Protein AF-A0A376EEC7-F1 (afdb_monomer)

Nearest PDB structures (foldseek):
  7o41-assembly1_B-1  TM=4.770E-01  e=9.780E-05  Escherichia coli
  8rtd-assembly1_P  TM=4.555E-01  e=6.468E-05  Escherichia coli
  8rtd-assembly1_h  TM=5.182E-01  e=2.670E-04  Escherichia coli
  8rtd-assembly1_V  TM=4.555E-01  e=8.192E-05  Escherichia coli
  8rtb-assembly1_B  TM=4.607E-01  e=1.038E-04  Escherichia coli

Sequence (248 aa):
MNWKTTKRLFIIRLLPFRHKHNNKGNSIRKRKKHEGAANNSPSNAIIAEEIQTLLHNIAIDGQLVVNAHFSILFSAETLEKMENIQSMIENKLFTKGIIVSKNAYNQLELFRSAIPGNGTELREYDLFMTTSEAALCFFFKESYPVNEESNFYLRFTDRQGVPLKVDPSDLPMKTGRINNRNKFVLGPSGSGKSFLMNNIIEQYLTYNYDVVIVDTGDSYSGTCKYKGGRYIQYTEEKPDYDESFFDG

Organism: Chryseobacterium carnipullorum (NCBI:txid1124835)

Solvent-accessible surface area (backbone atoms only — not comparable to full-atom values): 15694 Å² total; per-residue (Å²): 136,86,82,87,62,69,65,53,76,48,72,43,32,68,44,73,90,86,79,81,93,48,99,57,71,37,57,54,51,47,33,55,52,24,59,75,41,28,91,79,37,72,66,33,42,52,53,29,48,51,53,49,52,51,54,47,49,34,68,73,71,67,53,53,78,38,75,46,72,53,73,50,78,51,69,31,83,44,70,67,58,36,55,52,51,50,51,51,51,51,51,56,36,44,80,70,74,39,47,70,49,85,68,77,89,50,52,65,46,56,53,51,26,70,39,90,92,34,58,81,58,59,49,82,87,62,41,44,82,44,45,48,70,69,53,52,73,70,64,72,75,85,61,78,94,68,65,56,92,56,98,56,62,46,79,48,62,50,97,86,69,48,79,36,39,42,39,87,50,60,54,37,42,77,70,62,77,36,95,67,71,80,82,85,90,85,73,64,90,89,68,46,64,65,59,54,48,51,54,51,50,56,54,40,47,73,71,72,49,90,84,87,80,91,72,94,74,67,80,53,56,65,60,32,56,73,72,71,46,90,82,85,69,85,38,97,92,50,70,75,79,64,79,71,82,74,76,122

Mean predicted aligned error: 14.56 Å

Foldseek 3Di:
DDCPFPFDKDKWKWDDDDDDDDDQVVLVVLLVVLVVCCVVDVVSVVVSVVSVVQVVCCVVVVWDKDWDIDIDIGTDRDPVVVVVVVVVVQVVCVVVVIHTDPDPPCRVLSVQCPPPPSVVSDDSVRIDIDTPVVRVVRVPCPDDQAADPDPDFAWDADPVRHTHTDDQADVCCVVVVDVHSDDDDDDDPPPCRLVVVLSVVVSCVVVVDDDDDDDPPCSCVVVCVVVVHDDDDADPVDGPPDPCPPVD

Secondary structure (DSSP, 8-state):
----S--EEEEEEEEPSP----TTHHHHHHHHHHHTTGGG-HHHHHHHHHHHHHHHHHHHH-PPEEEE--EEEEEESSHHHHHHHHHHHHHHHHTTTPEEE--STTHHHHHHHTSTT-GGG--TTT-EEEEHHHHHTT--S-S-------SS-EEEE-TTS-EEEE-SSHHHHHTTS-SS--------TTSSHHHHHHHHHHHHHHTT-------SSSTTHHHHHHTT------BTTB----GGGG--

InterPro domains:
  IPR018145 Type IV secretion system ATPase VirB4/TrbE, middle domain [PF03135] (49-118)
  IPR027417 P-loop containing nucleoside triphosphate hydrolase [G3DSA:3.40.50.300] (144-244)
  IPR027417 P-loop containing nucleoside triphosphate hydrolase [SSF52540] (149-237)
  IPR043964 TraG, P-loop domain [PF19044] (154-240)
  IPR053155 F-pilin assembly protein TraC [PTHR38467] (21-239)

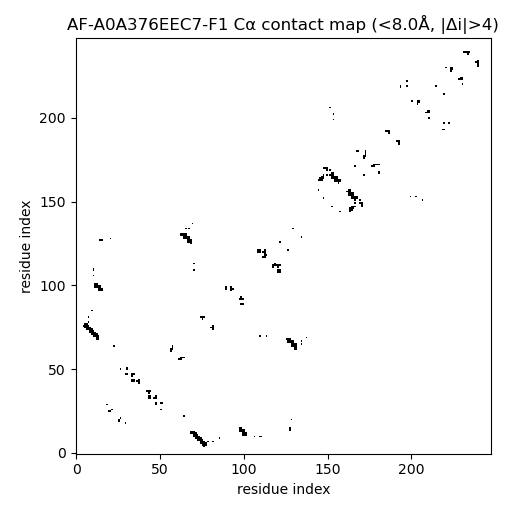pLDDT: mean 75.72, std 18.22, range [24.09, 96.19]

Radius of gyration: 27.8 Å; Cα contacts (8 Å, |Δi|>4): 213; chains: 1; bounding box: 66×36×80 Å

Structure (mmCIF, N/CA/C/O backbone):
data_AF-A0A376EEC7-F1
#
_entry.id   AF-A0A376EEC7-F1
#
loop_
_atom_site.group_PDB
_atom_site.id
_atom_site.type_symbol
_atom_site.label_atom_id
_atom_site.label_alt_id
_atom_site.label_comp_id
_atom_site.label_asym_id
_atom_site.label_entity_id
_atom_site.label_seq_id
_atom_site.pdbx_PDB_ins_code
_atom_site.Cartn_x
_atom_site.Cartn_y
_atom_site.Cartn_z
_atom_site.occupancy
_atom_site.B_iso_or_equiv
_atom_site.auth_seq_id
_atom_site.auth_comp_id
_atom_site.auth_asym_id
_atom_site.auth_atom_id
_atom_site.pdbx_PDB_model_num
ATOM 1 N N . MET A 1 1 ? 9.777 -11.793 31.465 1.00 33.41 1 MET A N 1
ATOM 2 C CA . MET A 1 1 ? 9.193 -10.498 31.048 1.00 33.41 1 MET A CA 1
ATOM 3 C C . MET A 1 1 ? 8.826 -9.735 32.320 1.00 33.41 1 MET A C 1
ATOM 5 O O . MET A 1 1 ? 7.910 -10.142 33.016 1.00 33.41 1 MET A O 1
ATOM 9 N N . ASN A 1 2 ? 9.643 -8.761 32.732 1.00 24.09 2 ASN A N 1
ATOM 10 C CA . ASN A 1 2 ? 9.566 -8.131 34.058 1.00 24.09 2 ASN A CA 1
ATOM 11 C C . ASN A 1 2 ? 8.559 -6.960 34.024 1.00 24.09 2 ASN A C 1
ATOM 13 O O . ASN A 1 2 ? 8.839 -5.930 33.419 1.00 24.09 2 ASN A O 1
ATOM 17 N N . TRP A 1 3 ? 7.377 -7.132 34.625 1.00 30.41 3 TRP A N 1
ATOM 18 C CA . TRP A 1 3 ? 6.221 -6.207 34.588 1.00 30.41 3 TRP A CA 1
ATOM 19 C C . TRP A 1 3 ? 6.357 -4.994 35.544 1.00 30.41 3 TRP A C 1
ATOM 21 O O . TRP A 1 3 ? 5.373 -4.369 35.924 1.00 30.41 3 TRP A O 1
ATOM 31 N N . LYS A 1 4 ? 7.575 -4.661 35.993 1.00 29.89 4 LYS A N 1
ATOM 32 C CA . LYS A 1 4 ? 7.820 -3.699 37.091 1.00 29.89 4 LYS A CA 1
ATOM 33 C C . LYS A 1 4 ? 7.939 -2.223 36.690 1.00 29.89 4 LYS A C 1
ATOM 35 O O . LYS A 1 4 ? 8.251 -1.390 37.532 1.00 29.89 4 LYS A O 1
ATOM 40 N N . THR A 1 5 ? 7.641 -1.865 35.451 1.00 34.47 5 THR A N 1
ATOM 41 C CA . THR A 1 5 ? 7.482 -0.464 35.036 1.00 34.47 5 THR A CA 1
ATOM 42 C C . THR A 1 5 ? 6.083 -0.303 34.479 1.00 34.47 5 THR A C 1
ATOM 44 O O . THR A 1 5 ? 5.645 -1.129 33.684 1.00 34.47 5 THR A O 1
ATOM 47 N N . THR A 1 6 ? 5.375 0.716 34.956 1.00 35.09 6 THR A N 1
ATOM 48 C CA . THR A 1 6 ? 3.944 0.997 34.793 1.00 35.09 6 THR A CA 1
ATOM 49 C C . THR A 1 6 ? 3.516 1.131 33.325 1.00 35.09 6 THR A C 1
ATOM 51 O O . THR A 1 6 ? 3.147 2.206 32.869 1.00 35.09 6 THR A O 1
ATOM 54 N N . LYS A 1 7 ? 3.533 0.035 32.564 1.00 31.28 7 LYS A N 1
ATOM 55 C CA . LYS A 1 7 ? 2.947 -0.049 31.229 1.00 31.28 7 LYS A CA 1
ATOM 56 C C . LYS A 1 7 ? 1.440 -0.136 31.405 1.00 31.28 7 LYS A C 1
ATOM 58 O O . LYS A 1 7 ? 0.884 -1.207 31.631 1.00 31.28 7 LYS A O 1
ATOM 63 N N . ARG A 1 8 ? 0.787 1.024 31.383 1.00 42.62 8 ARG A N 1
ATOM 64 C CA . ARG A 1 8 ? -0.673 1.113 31.356 1.00 42.62 8 ARG A CA 1
ATOM 65 C C . ARG A 1 8 ? -1.152 0.844 29.942 1.00 42.62 8 ARG A C 1
ATOM 67 O O . ARG A 1 8 ? -0.545 1.304 28.981 1.00 42.62 8 ARG A O 1
ATOM 74 N N . LEU A 1 9 ? -2.208 0.059 29.854 1.00 37.19 9 LEU A N 1
ATOM 75 C CA . LEU A 1 9 ? -2.716 -0.520 28.630 1.00 37.19 9 LEU A CA 1
ATOM 76 C C . LEU A 1 9 ? -4.059 0.122 28.297 1.00 37.19 9 LEU A C 1
ATOM 78 O O . LEU A 1 9 ? -4.955 0.114 29.138 1.00 37.19 9 LEU A O 1
ATOM 82 N N . PHE A 1 10 ? -4.194 0.666 27.092 1.00 42.72 10 PHE A N 1
ATOM 83 C CA . PHE A 1 10 ? -5.431 1.303 26.640 1.00 42.72 10 PHE A CA 1
ATOM 84 C C . PHE A 1 10 ? -5.954 0.634 25.381 1.00 42.72 10 PHE A C 1
ATOM 86 O O . PHE A 1 10 ? -5.180 0.309 24.482 1.00 42.72 10 PHE A O 1
ATOM 93 N N . ILE A 1 11 ? -7.274 0.441 25.344 1.00 49.31 11 ILE A N 1
ATOM 94 C CA . ILE A 1 11 ? -7.989 -0.189 24.238 1.00 49.31 11 ILE A CA 1
ATOM 95 C C . ILE A 1 11 ? -8.923 0.835 23.625 1.00 49.31 11 ILE A C 1
ATOM 97 O O . ILE A 1 11 ? -9.876 1.290 24.256 1.00 49.31 11 ILE A O 1
ATOM 101 N N . ILE A 1 12 ? -8.645 1.181 22.376 1.00 49.69 12 ILE A N 1
ATOM 102 C CA . ILE A 1 12 ? -9.466 2.086 21.579 1.00 49.69 12 ILE A CA 1
ATOM 103 C C . ILE A 1 12 ? -10.307 1.231 20.645 1.00 49.69 12 ILE A C 1
ATOM 105 O O . ILE A 1 12 ? -9.776 0.566 19.757 1.00 49.69 12 ILE A O 1
ATOM 109 N N . ARG A 1 13 ? -11.622 1.258 20.857 1.00 47.44 13 ARG A N 1
ATOM 110 C CA . ARG A 1 13 ? -12.609 0.603 20.000 1.00 47.44 13 ARG A CA 1
ATOM 111 C C . ARG A 1 13 ? -13.060 1.562 18.905 1.00 47.44 13 ARG A C 1
ATOM 113 O O . ARG A 1 13 ? -13.500 2.665 19.223 1.00 47.44 13 ARG A O 1
ATOM 120 N N . LEU A 1 14 ? -13.053 1.118 17.651 1.00 45.75 14 LEU A N 1
ATOM 121 C CA . LEU A 1 14 ? -13.681 1.859 16.552 1.00 45.75 14 LEU A CA 1
ATOM 122 C C . LEU A 1 14 ? -15.186 1.555 16.519 1.00 45.75 14 LEU A C 1
ATOM 124 O O . LEU A 1 14 ? -15.590 0.391 16.495 1.00 45.75 14 LEU A O 1
ATOM 128 N N . LEU A 1 15 ? -16.018 2.596 16.567 1.00 31.84 15 LEU A N 1
ATOM 129 C CA . LEU A 1 15 ? -17.468 2.489 16.430 1.00 31.84 15 LEU A CA 1
ATOM 130 C C . LEU A 1 15 ? -17.936 3.228 15.174 1.00 31.84 15 LEU A C 1
ATOM 132 O O . LEU A 1 15 ? -17.612 4.405 15.018 1.00 31.84 15 LEU A O 1
ATOM 136 N N . PRO A 1 16 ? -18.780 2.618 14.330 1.00 38.12 16 PRO A N 1
ATOM 137 C CA . PRO A 1 16 ? -19.667 3.380 13.476 1.00 38.12 16 PRO A CA 1
ATOM 138 C C . PRO A 1 16 ? -20.844 3.914 14.295 1.00 38.12 16 PRO A C 1
ATOM 140 O O . PRO A 1 16 ? -21.163 3.432 15.393 1.00 38.12 16 PRO A O 1
ATOM 143 N N . PHE A 1 17 ? -21.529 4.897 13.718 1.00 30.44 17 PHE A N 1
ATOM 144 C CA . PHE A 1 17 ? -22.790 5.400 14.240 1.00 30.44 17 PHE A CA 1
ATOM 145 C C . PHE A 1 17 ? -23.794 4.253 14.478 1.00 30.44 17 PHE A C 1
ATOM 147 O O . PHE A 1 17 ? -23.954 3.314 13.700 1.00 30.44 17 PHE A O 1
ATOM 154 N N . ARG A 1 18 ? -24.409 4.300 15.659 1.00 30.55 18 ARG A N 1
ATOM 155 C CA . ARG A 1 18 ? -25.041 3.178 16.363 1.00 30.55 18 ARG A CA 1
ATOM 156 C C . ARG A 1 18 ? -26.382 2.773 15.736 1.00 30.55 18 ARG A C 1
ATOM 158 O O . ARG A 1 18 ? -27.247 3.623 15.616 1.00 30.55 18 ARG A O 1
ATOM 165 N N . HIS A 1 19 ? -26.618 1.469 15.506 1.00 33.94 19 HIS A N 1
ATOM 166 C CA . HIS A 1 19 ? -27.844 0.744 15.926 1.00 33.94 19 HIS A CA 1
ATOM 167 C C . HIS A 1 19 ? -27.756 -0.790 15.681 1.00 33.94 19 HIS A C 1
ATOM 169 O O . HIS A 1 19 ? -27.009 -1.246 14.825 1.00 33.94 19 HIS A O 1
ATOM 175 N N . LYS A 1 20 ? -28.542 -1.586 16.433 1.00 32.66 20 LYS A N 1
ATOM 176 C CA . LYS A 1 20 ? -28.433 -3.051 16.714 1.00 32.66 20 LYS A CA 1
ATOM 177 C C . LYS A 1 20 ? -28.690 -4.064 15.557 1.00 32.66 20 LYS A C 1
ATOM 179 O O . LYS A 1 20 ? -29.339 -3.732 14.571 1.00 32.66 20 LYS A O 1
ATOM 184 N N . HIS A 1 21 ? -28.200 -5.301 15.749 1.00 33.53 21 HIS A N 1
ATOM 185 C CA . HIS A 1 21 ? -28.128 -6.512 14.885 1.00 33.53 21 HIS A CA 1
ATOM 186 C C . HIS A 1 21 ? -29.437 -7.118 14.341 1.00 33.53 21 HIS A C 1
ATOM 188 O O . HIS A 1 21 ? -30.329 -7.374 15.141 1.00 33.53 21 HIS A O 1
ATOM 194 N N . ASN A 1 22 ? -29.549 -7.359 13.017 1.00 37.53 22 ASN A N 1
ATOM 195 C CA . ASN A 1 22 ? -29.949 -8.619 12.319 1.00 37.53 22 ASN A CA 1
ATOM 196 C C . ASN A 1 22 ? -30.068 -8.370 10.777 1.00 37.53 22 ASN A C 1
ATOM 198 O O . ASN A 1 22 ? -30.726 -7.420 10.349 1.00 37.53 22 ASN A O 1
ATOM 202 N N . ASN A 1 23 ? -29.440 -9.205 9.939 1.00 51.56 23 ASN A N 1
ATOM 203 C CA . ASN A 1 23 ? -28.688 -8.804 8.720 1.00 51.56 23 ASN A CA 1
ATOM 204 C C . ASN A 1 23 ? -29.402 -8.183 7.492 1.00 51.56 23 ASN A C 1
ATOM 206 O O . ASN A 1 23 ? -28.730 -7.580 6.665 1.00 51.56 23 ASN A O 1
ATOM 210 N N . LYS A 1 24 ? -30.725 -8.256 7.344 1.00 48.62 24 LYS A N 1
ATOM 211 C CA . LYS A 1 24 ? -31.472 -7.492 6.306 1.00 48.62 24 LYS A CA 1
ATOM 212 C C . LYS A 1 24 ? -32.809 -6.996 6.845 1.00 48.62 24 LYS A C 1
ATOM 214 O O . LYS A 1 24 ? -33.198 -5.849 6.650 1.00 48.62 24 LYS A O 1
ATOM 219 N N . GLY A 1 25 ? -33.486 -7.842 7.622 1.00 47.12 25 GLY A N 1
ATOM 220 C CA . GLY A 1 25 ? -34.745 -7.489 8.276 1.00 47.12 25 GLY A CA 1
ATOM 221 C C . GLY A 1 25 ? -34.613 -6.350 9.289 1.00 47.12 25 GLY A C 1
ATOM 222 O O . GLY A 1 25 ? -35.532 -5.545 9.416 1.00 47.12 25 GLY A O 1
ATOM 223 N N . ASN A 1 26 ? -33.477 -6.224 9.987 1.00 53.00 26 ASN A N 1
ATOM 224 C CA . ASN A 1 26 ? -33.324 -5.191 11.011 1.00 53.00 26 ASN A 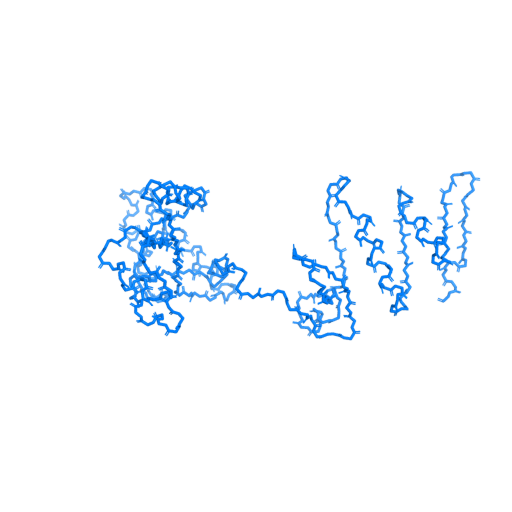CA 1
ATOM 225 C C . ASN A 1 26 ? -32.852 -3.848 10.445 1.00 53.00 26 ASN A C 1
ATOM 227 O O . ASN A 1 26 ? -33.211 -2.810 10.991 1.00 53.00 26 ASN A O 1
ATOM 231 N N . SER A 1 27 ? -32.122 -3.839 9.329 1.00 50.19 27 SER A N 1
ATOM 232 C CA . SER A 1 27 ? -31.833 -2.624 8.557 1.00 50.19 27 SER A CA 1
ATOM 233 C C . SER A 1 27 ? -33.109 -2.060 7.916 1.00 50.19 27 SER A C 1
ATOM 235 O O . SER A 1 27 ? -33.369 -0.868 8.059 1.00 50.19 27 SER A O 1
ATOM 237 N N . ILE A 1 28 ? -33.993 -2.912 7.379 1.00 54.12 28 ILE A N 1
ATOM 238 C CA . ILE A 1 28 ? -35.345 -2.514 6.930 1.00 54.12 28 ILE A CA 1
ATOM 239 C C . ILE A 1 28 ? -36.186 -1.963 8.098 1.00 54.12 28 ILE A C 1
ATOM 241 O O . ILE A 1 28 ? -36.877 -0.953 7.965 1.00 54.12 28 ILE A O 1
ATOM 245 N N . ARG A 1 29 ? -36.121 -2.597 9.276 1.00 54.38 29 ARG A N 1
ATOM 246 C CA . ARG A 1 29 ? -36.861 -2.164 10.475 1.00 54.38 29 ARG A CA 1
ATOM 247 C C . ARG A 1 29 ? -36.323 -0.853 11.060 1.00 54.38 29 ARG A C 1
ATOM 249 O O . ARG A 1 29 ? -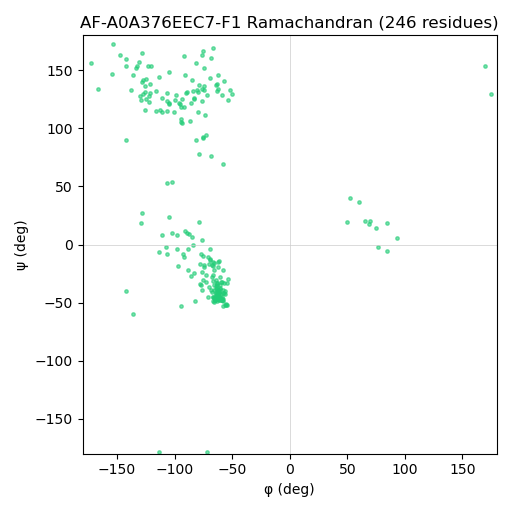37.115 -0.034 11.518 1.00 54.38 29 ARG A O 1
ATOM 256 N N . LYS A 1 30 ? -35.004 -0.629 11.020 1.00 56.81 30 LYS A N 1
ATOM 257 C CA . LYS A 1 30 ? -34.368 0.654 11.367 1.00 56.81 30 LYS A CA 1
ATOM 258 C C . LYS A 1 30 ? -34.764 1.746 10.395 1.00 56.81 30 LYS A C 1
ATOM 260 O O . LYS A 1 30 ? -35.139 2.812 10.861 1.00 56.81 30 LYS A O 1
ATOM 265 N N . ARG A 1 31 ? -34.755 1.466 9.088 1.00 57.97 31 ARG A N 1
ATOM 266 C CA . ARG A 1 31 ? -35.224 2.411 8.075 1.00 57.97 31 ARG A CA 1
ATOM 267 C C . ARG A 1 31 ? -36.646 2.861 8.386 1.00 57.97 31 ARG A C 1
ATOM 269 O O . ARG A 1 31 ? -36.849 4.041 8.606 1.00 57.97 31 ARG A O 1
ATOM 276 N N . LYS A 1 32 ? -37.580 1.925 8.599 1.00 56.84 32 LYS A N 1
ATOM 277 C CA . LYS A 1 32 ? -38.963 2.251 9.006 1.00 56.84 32 LYS A CA 1
ATOM 278 C C . LYS A 1 32 ? -39.048 3.074 10.298 1.00 56.84 32 LYS A C 1
ATOM 280 O O . LYS A 1 32 ? -39.949 3.892 10.449 1.00 56.84 32 LYS A O 1
ATOM 285 N N . LYS A 1 33 ? -38.127 2.865 11.244 1.00 59.94 33 LYS A N 1
ATOM 286 C CA . LYS A 1 33 ? -38.082 3.598 12.518 1.00 59.94 33 LYS A CA 1
ATOM 287 C C . LYS A 1 33 ? -37.522 5.019 12.364 1.00 59.94 33 LYS A C 1
ATOM 289 O O . LYS A 1 33 ? -38.041 5.927 13.002 1.00 59.94 33 LYS A O 1
ATOM 294 N N . HIS A 1 34 ? -36.497 5.206 11.532 1.00 57.16 34 HIS A N 1
ATOM 295 C CA . HIS A 1 34 ? -35.920 6.517 11.224 1.00 57.16 34 HIS A CA 1
ATOM 296 C C . HIS A 1 34 ? -36.784 7.305 10.224 1.00 57.16 34 HIS A C 1
ATOM 298 O O . HIS A 1 34 ? -36.939 8.502 10.417 1.00 57.16 34 HIS A O 1
ATOM 304 N N . GLU A 1 35 ? -37.448 6.644 9.267 1.00 58.53 35 GLU A N 1
ATOM 305 C CA . GLU A 1 35 ? -38.516 7.204 8.416 1.00 58.53 35 GLU A CA 1
ATOM 306 C C . GLU A 1 35 ? -39.684 7.707 9.279 1.00 58.53 35 GLU A C 1
ATOM 308 O O . GLU A 1 35 ? -40.116 8.847 9.143 1.00 58.53 35 GLU A O 1
ATOM 313 N N . GLY A 1 36 ? -40.147 6.899 10.243 1.00 56.66 36 GLY A N 1
ATOM 314 C CA . GLY A 1 36 ? -41.209 7.294 11.177 1.00 56.66 36 GLY A CA 1
ATOM 315 C C . GLY A 1 36 ? -40.819 8.410 12.159 1.00 56.66 36 GLY A C 1
ATOM 316 O O . GLY A 1 36 ? -41.698 9.037 12.742 1.00 56.66 36 GLY A O 1
ATOM 317 N N . ALA A 1 37 ? -39.520 8.675 12.338 1.00 55.84 37 ALA A N 1
ATOM 318 C CA . ALA A 1 37 ? -38.979 9.741 13.186 1.00 55.84 37 ALA A CA 1
ATOM 319 C C . ALA A 1 37 ? -38.317 10.879 12.381 1.00 55.84 37 ALA A C 1
ATOM 321 O O . ALA A 1 37 ? -37.682 11.756 12.975 1.00 55.84 37 ALA A O 1
ATOM 322 N N . ALA A 1 38 ? -38.453 10.875 11.050 1.00 52.53 38 ALA A N 1
ATOM 323 C CA . ALA A 1 38 ? -37.818 11.840 10.151 1.00 52.53 38 ALA A CA 1
ATOM 324 C C . ALA A 1 38 ? -38.332 13.269 10.386 1.00 52.53 38 ALA A C 1
ATOM 326 O O . ALA A 1 38 ? -37.570 14.225 10.288 1.00 52.53 38 ALA A O 1
ATOM 327 N N . ASN A 1 39 ? -39.588 13.405 10.823 1.00 53.19 39 ASN A N 1
ATOM 328 C CA . ASN A 1 39 ? -40.196 14.692 11.171 1.00 53.19 39 ASN A CA 1
ATOM 329 C C . ASN A 1 39 ? -39.612 15.330 12.450 1.00 53.19 39 ASN A C 1
ATOM 331 O O . ASN A 1 39 ? -39.864 16.503 12.702 1.00 53.19 39 ASN A O 1
ATOM 335 N N . ASN A 1 40 ? -38.842 14.582 13.256 1.00 56.16 40 ASN A N 1
ATOM 336 C CA . ASN A 1 40 ? -38.325 15.052 14.549 1.00 56.16 40 ASN A CA 1
ATOM 337 C C . ASN A 1 40 ? -36.882 15.584 14.485 1.00 56.16 40 ASN A C 1
ATOM 339 O O . ASN A 1 40 ? -36.453 16.262 15.414 1.00 56.16 40 ASN A O 1
ATOM 343 N N . SER A 1 41 ? -36.107 15.255 13.443 1.00 52.91 41 SER A N 1
ATOM 344 C CA . SER A 1 41 ? -34.758 15.804 13.230 1.00 52.91 41 SER A CA 1
ATOM 345 C C . SER A 1 41 ? -34.258 15.506 11.809 1.00 52.91 41 SER A C 1
ATOM 347 O O . SER A 1 41 ? -34.298 14.339 11.402 1.00 52.91 41 SER A O 1
ATOM 349 N N . PRO A 1 42 ? -33.690 16.494 11.088 1.00 63.53 42 PRO A N 1
ATOM 350 C CA . PRO A 1 42 ? -33.083 16.298 9.769 1.00 63.53 42 PRO A CA 1
ATOM 351 C C . PRO A 1 42 ? -32.021 15.187 9.726 1.00 63.53 42 PRO A C 1
ATOM 353 O O . PRO A 1 42 ? -31.881 14.509 8.712 1.00 63.53 42 PRO A O 1
ATOM 356 N N . SER A 1 43 ? -31.307 14.931 10.834 1.00 56.38 43 SER A N 1
ATOM 357 C CA . SER A 1 43 ? -30.273 13.884 10.870 1.00 56.38 43 SER A CA 1
ATOM 358 C C . SER A 1 43 ? -30.848 12.471 10.741 1.00 56.38 43 SER A C 1
ATOM 360 O O . SER A 1 43 ? -30.167 11.576 10.254 1.00 56.38 43 SER A O 1
ATOM 362 N N . ASN A 1 44 ? -32.097 12.246 11.163 1.00 59.88 44 ASN A N 1
ATOM 363 C CA . ASN A 1 44 ? -32.732 10.932 11.053 1.00 59.88 44 ASN A CA 1
ATOM 364 C C . ASN A 1 44 ? -33.106 10.598 9.606 1.00 59.88 44 ASN A C 1
ATOM 366 O O . ASN A 1 44 ? -33.045 9.430 9.228 1.00 59.88 44 ASN A O 1
ATOM 370 N N . ALA A 1 45 ? -33.461 11.611 8.810 1.00 64.75 45 ALA A N 1
ATOM 371 C CA . ALA A 1 45 ? -33.721 11.453 7.383 1.00 64.75 45 ALA A CA 1
ATOM 372 C C . ALA A 1 45 ? -32.436 11.073 6.631 1.00 64.75 45 ALA A C 1
ATOM 374 O O . ALA A 1 45 ? -32.440 10.093 5.892 1.00 64.75 45 ALA A O 1
ATOM 375 N N . ILE A 1 46 ? -31.326 11.761 6.924 1.00 67.12 46 ILE A N 1
ATOM 376 C CA . ILE A 1 46 ? -30.001 11.465 6.350 1.00 67.12 46 ILE A CA 1
ATOM 377 C C . ILE A 1 46 ? -29.574 10.028 6.684 1.00 67.12 46 ILE A C 1
ATOM 379 O O . ILE A 1 46 ? -29.201 9.269 5.798 1.00 67.12 46 ILE A O 1
ATOM 383 N N . ILE A 1 47 ? -29.715 9.602 7.944 1.00 62.59 47 ILE A N 1
ATOM 384 C CA . ILE A 1 47 ? -29.371 8.231 8.361 1.00 62.59 47 ILE A CA 1
ATOM 385 C C . ILE A 1 47 ? -30.239 7.185 7.640 1.00 62.59 47 ILE A C 1
ATOM 387 O O . ILE A 1 47 ? -29.753 6.114 7.277 1.00 62.59 47 ILE A O 1
ATOM 391 N N . ALA A 1 48 ? -31.534 7.455 7.447 1.00 66.00 48 ALA A N 1
ATOM 392 C CA . ALA A 1 48 ? -32.417 6.540 6.726 1.00 66.00 48 ALA A CA 1
ATOM 393 C C . ALA A 1 48 ? -32.017 6.408 5.248 1.00 66.00 48 ALA A C 1
ATOM 395 O O . ALA A 1 48 ? -32.036 5.296 4.714 1.00 66.00 48 ALA A O 1
ATOM 396 N N . GLU A 1 49 ? -31.623 7.516 4.621 1.00 72.19 49 GLU A N 1
ATOM 397 C CA . GLU A 1 49 ? -31.122 7.563 3.248 1.00 72.19 49 GLU A CA 1
ATOM 398 C C . GLU A 1 49 ? -29.778 6.832 3.107 1.00 72.19 49 GLU A C 1
ATOM 400 O O . GLU A 1 49 ? -29.630 5.983 2.233 1.00 72.19 49 GLU A O 1
ATOM 405 N N . GLU A 1 50 ? -28.832 7.043 4.024 1.00 67.75 50 GLU A N 1
ATOM 406 C CA . GLU A 1 50 ? -27.555 6.317 4.048 1.00 67.75 50 GLU A CA 1
ATOM 407 C C . GLU A 1 50 ? -27.754 4.802 4.191 1.00 67.75 50 GLU A C 1
ATOM 409 O O . GLU A 1 50 ? -27.121 4.015 3.485 1.00 67.75 50 GLU A O 1
ATOM 414 N N . ILE A 1 51 ? -28.677 4.372 5.064 1.00 69.00 51 ILE A N 1
ATOM 415 C CA . ILE A 1 51 ? -29.045 2.955 5.200 1.00 69.00 51 ILE A CA 1
ATOM 416 C C . ILE A 1 51 ? -29.645 2.426 3.890 1.00 69.00 51 ILE A C 1
ATOM 418 O O . ILE A 1 51 ? -29.372 1.284 3.515 1.00 69.00 51 ILE A O 1
ATOM 422 N N . GLN A 1 52 ? -30.460 3.225 3.199 1.00 72.12 52 GLN A N 1
ATOM 423 C CA . GLN A 1 52 ? -31.069 2.848 1.924 1.00 72.12 52 GLN A CA 1
ATOM 424 C C . GLN A 1 52 ? -30.008 2.672 0.830 1.00 72.12 52 GLN A C 1
ATOM 426 O O . GLN A 1 52 ? -30.027 1.654 0.138 1.00 72.12 52 GLN A O 1
ATOM 431 N N . THR A 1 53 ? -29.061 3.604 0.718 1.00 72.06 53 THR A N 1
ATOM 432 C CA . THR A 1 53 ? -27.934 3.533 -0.222 1.00 72.06 53 THR A CA 1
ATOM 433 C C . THR A 1 53 ? -27.042 2.331 0.071 1.00 72.06 53 THR A C 1
ATOM 435 O O . THR A 1 53 ? -26.722 1.566 -0.834 1.00 72.06 53 THR A O 1
ATOM 438 N N . LEU A 1 54 ? -26.719 2.083 1.345 1.00 67.81 54 LEU A N 1
ATOM 439 C CA . LEU A 1 54 ? -25.956 0.903 1.754 1.00 67.81 54 LEU A CA 1
ATOM 440 C C . LEU A 1 54 ? -26.662 -0.394 1.326 1.00 67.81 54 LEU A C 1
ATOM 442 O O . LEU A 1 54 ? -26.041 -1.273 0.735 1.00 67.81 54 LEU A O 1
ATOM 446 N N . LEU A 1 55 ? -27.966 -0.517 1.599 1.00 69.88 55 LEU A N 1
ATOM 447 C CA . LEU A 1 55 ? -28.760 -1.690 1.218 1.00 69.88 55 LEU A CA 1
ATOM 448 C C . LEU A 1 55 ? -28.860 -1.873 -0.300 1.00 69.88 55 LEU A C 1
ATOM 450 O O . LEU A 1 55 ? -28.885 -3.011 -0.767 1.00 69.88 55 LEU A O 1
ATOM 454 N N . HIS A 1 56 ? -28.936 -0.773 -1.048 1.00 72.69 56 HIS A N 1
ATOM 455 C CA . HIS A 1 56 ? -28.966 -0.781 -2.505 1.00 72.69 56 HIS A CA 1
ATOM 456 C C . HIS A 1 56 ? -27.645 -1.300 -3.084 1.00 72.69 56 HIS A C 1
ATOM 458 O O . HIS A 1 56 ? -27.669 -2.249 -3.865 1.00 72.69 56 HIS A O 1
ATOM 464 N N . ASN A 1 57 ? -26.509 -0.775 -2.615 1.00 66.88 57 ASN A N 1
ATOM 465 C CA . ASN A 1 57 ? -25.177 -1.204 -3.052 1.00 66.88 57 ASN A CA 1
ATOM 466 C C . ASN A 1 57 ? -24.924 -2.681 -2.710 1.00 66.88 57 ASN A C 1
ATOM 468 O O . ASN A 1 57 ? -24.486 -3.452 -3.555 1.00 66.88 57 ASN A O 1
ATOM 472 N N . ILE A 1 58 ? -25.326 -3.133 -1.514 1.00 67.44 58 ILE A N 1
ATOM 473 C CA . ILE A 1 58 ? -25.259 -4.558 -1.134 1.00 67.44 58 ILE A CA 1
ATOM 474 C C . ILE A 1 58 ? -26.050 -5.449 -2.107 1.00 67.44 58 ILE A C 1
ATOM 476 O O . ILE A 1 58 ? -25.635 -6.570 -2.399 1.00 67.44 58 ILE A O 1
ATOM 480 N N . ALA A 1 59 ? -27.219 -4.991 -2.563 1.00 67.00 59 ALA A N 1
ATOM 481 C CA . ALA A 1 59 ? -28.092 -5.775 -3.431 1.00 67.00 59 ALA A CA 1
ATOM 482 C C . ALA A 1 59 ? -27.613 -5.819 -4.889 1.00 67.00 59 ALA A C 1
ATOM 484 O O . ALA A 1 59 ? -27.803 -6.847 -5.535 1.00 67.00 59 ALA A O 1
ATOM 485 N N . ILE A 1 60 ? -27.016 -4.734 -5.390 1.00 69.19 60 ILE A N 1
ATOM 486 C CA . ILE A 1 60 ? -26.520 -4.637 -6.769 1.00 69.19 60 ILE A CA 1
ATOM 487 C C . ILE A 1 60 ? -25.139 -5.277 -6.909 1.00 69.19 60 ILE A C 1
ATOM 489 O O . ILE A 1 60 ? -24.943 -6.106 -7.794 1.00 69.19 60 ILE A O 1
ATOM 493 N N . ASP A 1 61 ? -24.208 -4.941 -6.017 1.00 66.06 61 ASP A N 1
ATOM 494 C CA . ASP A 1 61 ? -22.792 -5.298 -6.161 1.00 66.06 61 ASP A CA 1
ATOM 495 C C . ASP A 1 61 ? -22.460 -6.673 -5.558 1.00 66.06 61 ASP A C 1
ATOM 497 O O . ASP A 1 61 ? -21.322 -7.136 -5.616 1.00 66.06 61 ASP A O 1
ATOM 501 N N . GLY A 1 62 ? -23.439 -7.335 -4.928 1.00 65.94 62 GLY A N 1
ATOM 502 C CA . GLY A 1 62 ? -23.226 -8.605 -4.231 1.00 65.94 62 GLY A CA 1
ATOM 503 C C . GLY A 1 62 ? -22.299 -8.489 -3.014 1.00 65.94 62 GLY A C 1
ATOM 504 O O . GLY A 1 62 ? -21.734 -9.493 -2.576 1.00 65.94 62 GLY A O 1
ATOM 505 N N . GLN A 1 63 ? -22.127 -7.282 -2.461 1.00 68.12 63 GLN A N 1
ATOM 506 C CA . GLN A 1 63 ? -21.221 -7.037 -1.339 1.00 68.12 63 GLN A CA 1
ATOM 507 C C . GLN A 1 63 ? -21.637 -7.802 -0.077 1.00 68.12 63 GLN A C 1
ATOM 509 O O . GLN A 1 63 ? -22.808 -7.849 0.314 1.00 68.12 63 GLN A O 1
ATOM 514 N N . LEU A 1 64 ? -20.646 -8.365 0.615 1.00 71.06 64 LEU A N 1
ATOM 515 C CA . LEU A 1 64 ? -20.859 -9.052 1.883 1.00 71.06 64 LEU A CA 1
ATOM 516 C C . LEU A 1 64 ? -20.958 -8.042 3.029 1.00 71.06 64 LEU A C 1
ATOM 518 O O . LEU A 1 64 ? -20.125 -7.148 3.178 1.00 71.06 64 LEU A O 1
ATOM 522 N N . VAL A 1 65 ? -21.965 -8.224 3.880 1.00 75.75 65 VAL A N 1
ATOM 523 C CA . VAL A 1 65 ? -22.093 -7.495 5.146 1.00 75.75 65 VAL A CA 1
ATOM 524 C C . VAL A 1 65 ? -21.466 -8.331 6.246 1.00 75.75 65 VAL A C 1
ATOM 526 O O . VAL A 1 65 ? -21.847 -9.485 6.446 1.00 75.75 65 VAL A O 1
ATOM 529 N N . VAL A 1 66 ? -20.527 -7.738 6.976 1.00 76.06 66 VAL A N 1
ATOM 530 C CA . VAL A 1 66 ? -19.781 -8.405 8.043 1.00 76.06 66 VAL A CA 1
ATOM 531 C C . VAL A 1 66 ? -19.934 -7.659 9.361 1.00 76.06 66 VAL A C 1
ATOM 533 O O . VAL A 1 66 ? -20.164 -6.449 9.402 1.00 76.06 66 VAL A O 1
ATOM 536 N N . ASN A 1 67 ? -19.787 -8.401 10.454 1.00 80.12 67 ASN A N 1
ATOM 537 C CA . ASN A 1 67 ? -19.600 -7.828 11.776 1.00 80.12 67 ASN A CA 1
ATOM 538 C C . ASN A 1 67 ? -18.100 -7.771 12.064 1.00 80.12 67 ASN A C 1
ATOM 540 O O . ASN A 1 67 ? -17.438 -8.805 12.048 1.00 80.12 67 ASN A O 1
ATOM 544 N N . ALA A 1 68 ? -17.576 -6.577 12.323 1.00 80.56 68 ALA A N 1
ATOM 545 C CA . ALA A 1 68 ? -16.159 -6.341 12.556 1.00 80.56 68 ALA A CA 1
ATOM 546 C C . ALA A 1 68 ? -15.911 -5.732 13.943 1.00 80.56 68 ALA A C 1
ATOM 548 O O . ALA A 1 68 ? -16.772 -5.057 14.512 1.00 80.56 68 ALA A O 1
ATOM 549 N N . HIS A 1 69 ? -14.718 -5.969 14.481 1.00 84.56 69 HIS A N 1
ATOM 550 C CA . HIS A 1 69 ? -14.205 -5.319 15.680 1.00 84.56 69 HIS A CA 1
ATOM 551 C C . HIS A 1 69 ? -12.742 -4.959 15.458 1.00 84.56 69 HIS A C 1
ATOM 553 O O . HIS A 1 69 ? -11.961 -5.799 15.021 1.00 84.56 69 HIS A O 1
ATOM 559 N N . PHE A 1 70 ? -12.381 -3.723 15.797 1.00 82.50 70 PHE A N 1
ATOM 560 C CA . PHE A 1 70 ? -11.007 -3.246 15.740 1.00 82.50 70 PHE A CA 1
ATOM 561 C C . PHE A 1 70 ? -10.652 -2.592 17.067 1.00 82.50 70 PHE A C 1
ATOM 563 O O . PHE A 1 70 ? -11.359 -1.692 17.540 1.00 82.50 70 PHE A O 1
ATOM 570 N N . SER A 1 71 ? -9.543 -3.049 17.637 1.00 82.00 71 SER A N 1
ATOM 571 C CA . SER A 1 71 ? -8.979 -2.558 18.886 1.00 82.00 71 SER A CA 1
ATOM 572 C C . SER A 1 71 ? -7.554 -2.070 18.656 1.00 82.00 71 SER A C 1
ATOM 574 O O . SER A 1 71 ? -6.724 -2.825 18.152 1.00 82.00 71 SER A O 1
ATOM 576 N N . ILE A 1 72 ? -7.242 -0.842 19.070 1.00 81.94 72 ILE A N 1
ATOM 577 C CA . ILE A 1 72 ? -5.850 -0.379 19.152 1.00 81.94 72 ILE A CA 1
ATOM 578 C C . ILE A 1 72 ? -5.378 -0.561 20.586 1.00 81.94 72 ILE A C 1
ATOM 580 O O . ILE A 1 72 ? -5.967 0.011 21.503 1.00 81.94 72 ILE A O 1
ATOM 584 N N . LEU A 1 73 ? -4.310 -1.340 20.746 1.00 83.12 73 LEU A N 1
ATOM 585 C CA . LEU A 1 73 ? -3.653 -1.605 22.015 1.00 83.12 73 LEU A CA 1
ATOM 586 C C . LEU A 1 73 ? -2.322 -0.854 22.067 1.00 83.12 73 LEU A C 1
ATOM 588 O O . LEU A 1 73 ? -1.472 -1.041 21.198 1.00 83.12 73 LEU A O 1
ATOM 592 N N . PHE A 1 74 ? -2.119 -0.018 23.081 1.00 84.62 74 PHE A N 1
ATOM 593 C CA . PHE A 1 74 ? -0.846 0.679 23.266 1.00 84.62 74 PHE A CA 1
ATOM 594 C C . PHE A 1 74 ? -0.463 0.788 24.740 1.00 84.62 74 PHE A C 1
ATOM 596 O O . PHE A 1 74 ? -1.303 0.674 25.633 1.00 84.62 74 PHE A O 1
ATOM 603 N N . SER A 1 75 ? 0.831 1.011 24.976 1.00 85.19 75 SER A N 1
ATOM 604 C CA . SER A 1 75 ? 1.395 1.249 26.303 1.00 85.19 75 SER A CA 1
ATOM 605 C C . SER A 1 75 ? 2.394 2.396 26.269 1.00 85.19 75 SER A C 1
ATOM 607 O O . SER A 1 75 ? 3.134 2.521 25.294 1.00 85.19 75 SER A O 1
ATOM 609 N N . ALA A 1 76 ? 2.467 3.170 27.348 1.00 88.19 76 ALA A N 1
ATOM 610 C CA . ALA A 1 76 ? 3.473 4.213 27.530 1.00 88.19 76 ALA A CA 1
ATOM 611 C C . ALA A 1 76 ? 4.194 4.062 28.877 1.00 88.19 76 ALA A C 1
ATOM 613 O O . ALA A 1 76 ? 3.739 3.339 29.762 1.00 88.19 76 ALA A O 1
ATOM 614 N N . GLU A 1 77 ? 5.330 4.745 29.015 1.00 87.25 77 GLU A N 1
ATOM 615 C CA . GLU A 1 77 ? 6.170 4.722 30.224 1.00 87.25 77 GLU A CA 1
ATOM 616 C C . GLU A 1 77 ? 5.581 5.544 31.376 1.00 87.25 77 GLU A C 1
ATOM 618 O O . GLU A 1 77 ? 5.800 5.227 32.543 1.00 87.25 77 GLU A O 1
ATOM 623 N N . THR A 1 78 ? 4.848 6.611 31.046 1.00 90.94 78 THR A N 1
ATOM 624 C CA . THR A 1 78 ? 4.236 7.536 32.004 1.00 90.94 78 THR A CA 1
ATOM 625 C C . THR A 1 78 ? 2.769 7.763 31.658 1.00 90.94 78 THR A C 1
ATOM 627 O O . THR A 1 78 ? 2.355 7.591 30.508 1.00 90.94 78 THR A O 1
ATOM 630 N N . LEU A 1 79 ? 1.980 8.164 32.660 1.00 86.44 79 LEU A N 1
ATOM 631 C CA . LEU A 1 79 ? 0.560 8.477 32.480 1.00 86.44 79 LEU A CA 1
ATOM 632 C C . LEU A 1 79 ? 0.359 9.647 31.508 1.00 86.44 79 LEU A C 1
ATOM 634 O O . LEU A 1 79 ? -0.464 9.567 30.609 1.00 86.44 79 LEU A O 1
ATOM 638 N N . GLU A 1 80 ? 1.186 10.680 31.628 1.00 90.88 80 GLU A N 1
ATOM 639 C CA . GLU A 1 80 ? 1.150 11.848 30.750 1.00 90.88 80 GLU A CA 1
ATOM 640 C C . GLU A 1 80 ? 1.396 11.472 29.277 1.00 90.88 80 GLU A C 1
ATOM 642 O O . GLU A 1 80 ? 0.622 11.834 28.392 1.00 90.88 80 GLU A O 1
ATOM 647 N N . LYS A 1 81 ? 2.434 10.666 28.991 1.00 90.31 81 LYS A N 1
ATOM 648 C CA . LYS A 1 81 ? 2.691 10.176 27.624 1.00 90.31 81 LYS A CA 1
ATOM 649 C C . LYS A 1 81 ? 1.516 9.353 27.098 1.00 90.31 81 LYS A C 1
ATOM 651 O O . LYS A 1 81 ? 1.194 9.432 25.916 1.00 90.31 81 LYS A O 1
ATOM 656 N N . MET A 1 82 ? 0.890 8.558 27.958 1.00 87.81 82 MET A N 1
ATOM 657 C CA . MET A 1 82 ? -0.258 7.734 27.599 1.00 87.81 82 MET A CA 1
ATOM 658 C C . MET A 1 82 ? -1.477 8.586 27.219 1.00 87.81 82 MET A C 1
ATOM 660 O O . MET A 1 82 ? -2.074 8.330 26.178 1.00 87.81 82 MET A O 1
ATOM 664 N N . GLU A 1 83 ? -1.809 9.612 28.005 1.00 88.38 83 GLU A N 1
ATOM 665 C CA . GLU A 1 83 ? -2.911 10.548 27.728 1.00 88.38 83 GLU A CA 1
ATOM 666 C C . GLU A 1 83 ? -2.663 11.356 26.446 1.00 88.38 83 GLU A C 1
ATOM 668 O O . GLU A 1 83 ? -3.572 11.535 25.629 1.00 88.38 83 GLU A O 1
ATOM 673 N N . ASN A 1 84 ? -1.411 11.759 26.209 1.00 92.38 84 ASN A N 1
ATOM 674 C CA . ASN A 1 84 ? -0.995 12.423 24.974 1.00 92.38 84 ASN A CA 1
ATOM 675 C C . ASN A 1 84 ? -1.154 11.510 23.748 1.00 92.38 84 ASN A C 1
ATOM 677 O O . ASN A 1 84 ? -1.713 11.925 22.730 1.00 92.38 84 ASN A O 1
ATOM 681 N N . ILE A 1 85 ? -0.707 10.250 23.835 1.00 90.12 85 ILE A N 1
ATOM 682 C CA . ILE A 1 85 ? -0.867 9.261 22.756 1.00 90.12 85 ILE A CA 1
ATOM 683 C C . ILE A 1 85 ? -2.349 8.961 22.518 1.00 90.12 85 ILE A C 1
ATOM 685 O O . ILE A 1 85 ? -2.779 8.933 21.365 1.00 90.12 85 ILE A O 1
ATOM 689 N N . GLN A 1 86 ? -3.135 8.783 23.583 1.00 87.56 86 GLN A N 1
ATOM 690 C CA . GLN A 1 86 ? -4.575 8.561 23.489 1.00 87.56 86 GLN A CA 1
ATOM 691 C C . GLN A 1 86 ? -5.250 9.707 22.730 1.00 87.56 86 GLN A C 1
ATOM 693 O O . GLN A 1 86 ? -5.943 9.467 21.743 1.00 87.56 86 GLN A O 1
ATOM 698 N N . SER A 1 87 ? -4.991 10.947 23.148 1.00 90.44 87 SER A N 1
ATOM 699 C CA . SER A 1 87 ? -5.556 12.148 22.527 1.00 90.44 87 SER A CA 1
ATOM 700 C C . SER A 1 87 ? -5.131 12.278 21.064 1.00 90.44 87 SER A C 1
ATOM 702 O O . SER A 1 87 ? -5.947 12.589 20.200 1.00 90.44 87 SER A O 1
ATOM 704 N N . MET A 1 88 ? -3.868 11.973 20.745 1.00 93.31 88 MET A N 1
ATOM 705 C CA . MET A 1 88 ? -3.385 11.942 19.363 1.00 93.31 88 MET A CA 1
ATOM 706 C C . MET A 1 88 ? -4.141 10.908 18.514 1.00 93.31 88 MET A C 1
ATOM 708 O O . MET A 1 88 ? -4.513 11.218 17.380 1.00 93.31 88 MET A O 1
ATOM 712 N N . ILE A 1 89 ? -4.347 9.687 19.021 1.00 89.88 89 ILE A N 1
ATOM 713 C CA . ILE A 1 89 ? -5.068 8.632 18.294 1.00 89.88 89 ILE A CA 1
ATOM 714 C C . ILE A 1 89 ? -6.527 9.044 18.082 1.00 89.88 89 ILE A C 1
ATOM 716 O O . ILE A 1 89 ? -7.013 8.970 16.954 1.00 89.88 89 ILE A O 1
ATOM 720 N N . GLU A 1 90 ? -7.201 9.523 19.130 1.00 87.00 90 GLU A N 1
ATOM 721 C CA . GLU A 1 90 ? -8.587 9.996 19.059 1.00 87.00 90 GLU A CA 1
ATOM 722 C C . GLU A 1 90 ? -8.740 11.124 18.035 1.00 87.00 90 GLU A C 1
ATOM 724 O O . GLU A 1 90 ? -9.606 11.039 17.169 1.00 87.00 90 GLU A O 1
ATOM 729 N N . ASN A 1 91 ? -7.849 12.118 18.051 1.00 90.50 91 ASN A N 1
ATOM 730 C CA . ASN A 1 91 ? -7.870 13.218 17.089 1.00 90.50 91 ASN A CA 1
ATOM 731 C C . ASN A 1 91 ? -7.656 12.727 15.652 1.00 90.50 91 ASN A C 1
ATOM 733 O O . ASN A 1 91 ? -8.401 13.111 14.752 1.00 90.50 91 ASN A O 1
ATOM 737 N N . LYS A 1 92 ? -6.675 11.843 15.416 1.00 90.19 92 LYS A N 1
ATOM 738 C CA . LYS A 1 92 ? -6.422 11.276 14.080 1.00 90.19 92 LYS A CA 1
ATOM 739 C C . LYS A 1 92 ? -7.629 10.499 13.557 1.00 90.19 92 LYS A C 1
ATOM 741 O O . LYS A 1 92 ? -8.017 10.692 12.407 1.00 90.19 92 LYS A O 1
ATOM 746 N N . LEU A 1 93 ? -8.239 9.659 14.389 1.00 85.06 93 LEU A N 1
ATOM 747 C CA . LEU A 1 93 ? -9.448 8.916 14.030 1.00 85.06 93 LEU A CA 1
ATOM 748 C C . LEU A 1 93 ? -10.630 9.855 13.772 1.00 85.06 93 LEU A C 1
ATOM 750 O O . LEU A 1 93 ? -11.324 9.698 12.767 1.00 85.06 93 LEU A O 1
ATOM 754 N N . PHE A 1 94 ? -10.790 10.891 14.594 1.00 84.81 94 PHE A N 1
ATOM 755 C CA . PHE A 1 94 ? -11.838 11.891 14.427 1.00 84.81 94 PHE A CA 1
ATOM 756 C C . PHE A 1 94 ? -11.707 12.654 13.103 1.00 84.81 94 PHE A C 1
ATOM 758 O O . PHE A 1 94 ? -12.698 12.811 12.396 1.00 84.81 94 PHE A O 1
ATOM 765 N N . THR A 1 95 ? -10.490 13.029 12.679 1.00 86.31 95 THR A N 1
ATOM 766 C CA . THR A 1 95 ? -10.278 13.642 11.347 1.00 86.31 95 THR A CA 1
ATOM 767 C C . THR A 1 95 ? -10.645 12.731 10.173 1.00 86.31 95 THR A C 1
ATOM 769 O O . THR A 1 95 ? -10.773 13.198 9.043 1.00 86.31 95 THR A O 1
ATOM 772 N N . LYS A 1 96 ? -10.807 11.427 10.421 1.00 81.12 96 LYS A N 1
ATOM 773 C CA . LYS A 1 96 ? -11.278 10.433 9.451 1.00 81.12 96 LYS A CA 1
ATOM 774 C C . LYS A 1 96 ? -12.749 10.056 9.658 1.00 81.12 96 LYS A C 1
ATOM 776 O O . LYS A 1 96 ? -13.212 9.106 9.041 1.00 81.12 96 LYS A O 1
ATOM 781 N N . GLY A 1 97 ? -13.473 10.782 10.512 1.00 77.31 97 GLY A N 1
ATOM 782 C CA . GLY A 1 97 ? -14.881 10.534 10.821 1.00 77.31 97 GLY A CA 1
ATOM 783 C C . GLY A 1 97 ? -15.123 9.324 11.728 1.00 77.31 97 GLY A C 1
ATOM 784 O O . GLY A 1 97 ? -16.255 8.862 11.832 1.00 77.31 97 GLY A O 1
ATOM 785 N N . ILE A 1 98 ? -14.085 8.793 12.384 1.00 78.56 98 ILE A N 1
ATOM 786 C CA . ILE A 1 98 ? -14.198 7.609 13.237 1.00 78.56 98 ILE A CA 1
ATOM 787 C C . ILE A 1 98 ? -14.276 8.030 14.702 1.00 78.56 98 ILE A C 1
ATOM 789 O O . ILE A 1 98 ? -13.386 8.705 15.220 1.00 78.56 98 ILE A O 1
ATOM 793 N N . ILE A 1 99 ? -15.330 7.584 15.386 1.00 77.44 99 ILE A N 1
ATOM 794 C CA . ILE A 1 99 ? -15.548 7.861 16.805 1.00 77.44 99 ILE A CA 1
ATOM 795 C C . ILE A 1 99 ? -15.083 6.661 17.629 1.00 77.44 99 ILE A C 1
ATOM 797 O O . ILE A 1 99 ? -15.470 5.516 17.388 1.00 77.44 99 ILE A O 1
ATOM 801 N N . VAL A 1 100 ? -14.252 6.937 18.631 1.00 73.88 100 VAL A N 1
ATOM 802 C CA . VAL A 1 100 ? -13.733 5.927 19.553 1.00 73.88 100 VAL A CA 1
ATOM 803 C C . VAL A 1 100 ? -14.731 5.672 20.682 1.00 73.88 100 VAL A C 1
ATOM 805 O O . VAL A 1 100 ? -15.186 6.609 21.338 1.00 73.88 100 VAL A O 1
ATOM 808 N N . SER A 1 101 ? -15.030 4.406 20.977 1.00 71.00 101 SER A N 1
ATOM 809 C CA . SER A 1 101 ? -15.785 4.047 22.186 1.00 71.00 101 SER A CA 1
ATOM 810 C C . SER A 1 101 ? -14.886 4.043 23.417 1.00 71.00 101 SER A C 1
ATOM 812 O O . SER A 1 101 ? -13.875 3.345 23.434 1.00 71.00 101 SER A O 1
ATOM 814 N N . LYS A 1 102 ? -15.322 4.703 24.493 1.00 66.06 102 LYS A N 1
ATOM 815 C CA . LYS A 1 102 ? -14.664 4.687 25.813 1.00 66.06 102 LYS A CA 1
ATOM 816 C C . LYS A 1 102 ? -15.445 3.843 26.829 1.00 66.06 102 LYS A C 1
ATOM 818 O O . LYS A 1 102 ? -15.810 4.330 27.895 1.00 66.06 102 LYS A O 1
ATOM 823 N N . ASN A 1 103 ? -15.769 2.592 26.496 1.00 62.69 103 ASN A N 1
ATOM 824 C CA . ASN A 1 103 ? -16.495 1.735 27.441 1.00 62.69 103 ASN A CA 1
ATOM 825 C C . ASN A 1 103 ? -15.553 1.285 28.567 1.00 62.69 103 ASN A C 1
ATOM 827 O O . ASN A 1 103 ? -14.635 0.504 28.340 1.00 62.69 103 ASN A O 1
ATOM 831 N N . ALA A 1 104 ? -15.786 1.777 29.785 1.00 55.88 104 ALA A N 1
ATOM 832 C CA . ALA A 1 104 ? -14.990 1.417 30.960 1.00 55.88 104 ALA A CA 1
ATOM 833 C C . ALA A 1 104 ? -15.325 0.018 31.513 1.00 55.88 104 ALA A C 1
ATOM 835 O O . ALA A 1 104 ? -14.491 -0.606 32.159 1.00 55.88 104 ALA A O 1
ATOM 836 N N . TYR A 1 105 ? -16.533 -0.485 31.246 1.00 64.19 105 TYR A N 1
ATOM 837 C CA . TYR A 1 105 ? -17.058 -1.688 31.895 1.00 64.19 105 TYR A CA 1
ATOM 838 C C . TYR A 1 105 ? -16.509 -3.015 31.353 1.00 64.19 105 TYR A C 1
ATOM 840 O O . TYR A 1 105 ? -16.658 -4.016 32.040 1.00 64.19 105 TYR A O 1
ATOM 848 N N . ASN A 1 106 ? -15.897 -3.045 30.160 1.00 76.69 106 ASN A N 1
ATOM 849 C CA . ASN A 1 106 ? -15.408 -4.283 29.535 1.00 76.69 106 ASN A CA 1
ATOM 850 C C . ASN A 1 106 ? -13.942 -4.226 29.071 1.00 76.69 106 ASN A C 1
ATOM 852 O O . ASN A 1 106 ? -13.551 -4.898 28.118 1.00 76.69 106 ASN A O 1
ATOM 856 N N . GLN A 1 107 ? -13.114 -3.389 29.705 1.00 78.12 107 GLN A N 1
ATOM 857 C CA . GLN A 1 107 ? -11.710 -3.225 29.307 1.00 78.12 107 GLN A CA 1
ATOM 858 C C . GLN A 1 107 ? -10.888 -4.511 29.475 1.00 78.12 107 GLN A C 1
ATOM 860 O O . GLN A 1 107 ? -9.978 -4.758 28.685 1.00 78.12 107 GLN A O 1
ATOM 865 N N . LEU A 1 108 ? -11.204 -5.334 30.479 1.00 83.81 108 LEU A N 1
ATOM 866 C CA . LEU A 1 108 ? -10.494 -6.589 30.723 1.00 83.81 108 LEU A CA 1
ATOM 867 C C . LEU A 1 108 ? -10.812 -7.631 29.645 1.00 83.81 108 LEU A C 1
ATOM 869 O O . LEU A 1 108 ? -9.901 -8.266 29.125 1.00 83.81 108 LEU A O 1
ATOM 873 N N . GLU A 1 109 ? -12.085 -7.786 29.294 1.00 84.31 109 GLU A N 1
ATOM 874 C CA . GLU A 1 109 ? -12.559 -8.680 28.236 1.00 84.31 109 GLU A CA 1
ATOM 875 C C . GLU A 1 109 ? -11.990 -8.249 26.887 1.00 84.31 109 GLU A C 1
ATOM 877 O O . GLU A 1 109 ? -11.462 -9.067 26.138 1.00 84.31 109 GLU A O 1
ATOM 882 N N . LEU A 1 110 ? -12.007 -6.943 26.604 1.00 84.00 110 LEU A N 1
ATOM 883 C CA . LEU A 1 110 ? -11.390 -6.408 25.397 1.00 84.00 110 LEU A CA 1
ATOM 884 C C . LEU A 1 110 ? -9.878 -6.679 25.372 1.00 84.00 110 LEU A C 1
ATOM 886 O O . LEU A 1 110 ? -9.347 -7.060 24.330 1.00 84.00 110 LEU A O 1
ATOM 890 N N . PHE A 1 111 ? -9.178 -6.549 26.505 1.00 85.31 111 PHE A N 1
ATOM 891 C CA . PHE A 1 111 ? -7.744 -6.848 26.569 1.00 85.31 111 PHE A CA 1
ATOM 892 C C . PHE A 1 111 ? -7.476 -8.316 26.271 1.00 85.31 111 PHE A C 1
ATOM 894 O O . PHE A 1 111 ? -6.621 -8.648 25.452 1.00 85.31 111 PHE A O 1
ATOM 901 N N . ARG A 1 112 ? -8.228 -9.197 26.923 1.00 87.00 112 ARG A N 1
ATOM 902 C CA . ARG A 1 112 ? -8.107 -10.638 26.741 1.00 87.00 112 ARG A CA 1
ATOM 903 C C . ARG A 1 112 ? -8.453 -11.049 25.317 1.00 87.00 112 ARG A C 1
ATOM 905 O O . ARG A 1 112 ? -7.801 -11.947 24.796 1.00 87.00 112 ARG A O 1
ATOM 912 N N . SER A 1 113 ? -9.404 -10.375 24.672 1.00 87.56 113 SER A N 1
ATOM 913 C CA . SER A 1 113 ? -9.761 -10.638 23.275 1.00 87.56 113 SER A CA 1
ATOM 914 C C . SER A 1 113 ? -8.647 -10.298 22.277 1.00 87.56 113 SER A C 1
ATOM 916 O O . SER A 1 113 ? -8.606 -10.878 21.197 1.00 87.56 113 SER A O 1
ATOM 918 N N . ALA A 1 114 ? -7.706 -9.421 22.653 1.00 83.81 114 ALA A N 1
ATOM 919 C CA . ALA A 1 114 ? -6.523 -9.112 21.850 1.00 83.81 114 ALA A CA 1
ATOM 920 C C . ALA A 1 114 ? -5.448 -10.217 21.899 1.00 83.81 114 ALA A C 1
ATOM 922 O O . ALA A 1 114 ? -4.484 -10.172 21.134 1.00 83.81 114 ALA A O 1
ATOM 923 N N . ILE A 1 115 ? -5.585 -11.206 22.790 1.00 85.56 115 ILE A N 1
ATOM 924 C CA . ILE A 1 115 ? -4.710 -12.381 22.809 1.00 85.56 115 ILE A CA 1
ATOM 925 C C . ILE A 1 115 ? -5.065 -13.259 21.599 1.00 85.56 115 ILE A C 1
ATOM 927 O O . ILE A 1 115 ? -6.242 -13.596 21.424 1.00 85.56 115 ILE A O 1
ATOM 931 N N . PRO A 1 116 ? -4.079 -13.669 20.774 1.00 81.31 116 PRO A N 1
ATOM 932 C CA . PRO A 1 116 ? -4.329 -14.536 19.628 1.00 81.31 116 PRO A CA 1
ATOM 933 C C . PRO A 1 116 ? -5.159 -15.770 20.002 1.00 81.31 116 PRO A C 1
ATOM 935 O O . PRO A 1 116 ? -4.846 -16.474 20.961 1.00 81.31 116 PRO A O 1
ATOM 938 N N . GLY A 1 117 ? -6.228 -16.020 19.243 1.00 82.88 117 GLY A N 1
ATOM 939 C CA . GLY A 1 117 ? -7.142 -17.145 19.462 1.00 82.88 117 GLY A CA 1
ATOM 940 C C . GLY A 1 117 ? -8.259 -16.903 20.485 1.00 82.88 117 GLY A C 1
ATOM 941 O O . GLY A 1 117 ? -9.149 -17.739 20.590 1.00 82.88 117 GLY A O 1
ATOM 942 N N . ASN A 1 118 ? -8.279 -15.766 21.188 1.00 87.81 118 ASN A N 1
ATOM 943 C CA . ASN A 1 118 ? -9.258 -15.488 22.245 1.00 87.81 118 ASN A CA 1
ATOM 944 C C . ASN A 1 118 ? -10.358 -14.483 21.841 1.00 87.81 118 ASN A C 1
ATOM 946 O O . ASN A 1 118 ? -10.997 -13.849 22.682 1.00 87.81 118 ASN A O 1
ATOM 950 N N . GLY A 1 119 ? -10.620 -14.341 20.538 1.00 82.19 119 GLY A N 1
ATOM 951 C CA . GLY A 1 119 ? -11.660 -13.441 20.021 1.00 82.19 119 GLY A CA 1
ATOM 952 C C . GLY A 1 119 ? -13.083 -13.779 20.492 1.00 82.19 119 GLY A C 1
ATOM 953 O O . GLY A 1 119 ? -13.978 -12.947 20.382 1.00 82.19 119 GLY A O 1
ATOM 954 N N . THR A 1 120 ? -13.303 -14.966 21.064 1.00 86.25 120 THR A N 1
ATOM 955 C CA . THR A 1 120 ? -14.594 -15.419 21.610 1.00 86.25 120 THR A CA 1
ATOM 956 C C . THR A 1 120 ? -15.074 -14.624 22.824 1.00 86.25 120 THR A C 1
ATOM 958 O O . THR A 1 120 ? -16.247 -14.712 23.181 1.00 86.25 120 THR A O 1
ATOM 961 N N . GLU A 1 121 ? -14.196 -13.856 23.478 1.00 87.19 121 GLU A N 1
ATOM 962 C CA . GLU A 1 121 ? -14.593 -12.967 24.578 1.00 87.19 121 GLU A CA 1
ATOM 963 C C . GLU A 1 121 ? -15.334 -11.709 24.104 1.00 87.19 121 GLU A C 1
ATOM 965 O O . GLU A 1 121 ? -16.046 -11.087 24.899 1.00 87.19 121 GLU A O 1
ATOM 970 N N . LEU A 1 122 ? -15.227 -11.361 22.815 1.00 84.31 122 LEU A N 1
ATOM 971 C CA . LEU A 1 122 ? -15.979 -10.254 22.232 1.00 84.31 122 LEU A CA 1
ATOM 972 C C . LEU A 1 122 ? -17.478 -10.535 22.299 1.00 84.31 122 LEU A C 1
ATOM 974 O O . LEU A 1 122 ? -17.962 -11.599 21.909 1.00 84.31 122 LEU A O 1
ATOM 978 N N . ARG A 1 123 ? -18.244 -9.549 22.764 1.00 84.56 123 ARG A N 1
ATOM 979 C CA . ARG A 1 123 ? -19.705 -9.640 22.782 1.00 84.56 123 ARG A CA 1
ATOM 980 C C . ARG A 1 123 ? -20.291 -9.059 21.505 1.00 84.56 123 ARG A C 1
ATOM 982 O O . ARG A 1 123 ? -19.676 -8.242 20.827 1.00 84.56 123 ARG A O 1
ATOM 989 N N . GLU A 1 124 ? -21.545 -9.395 21.206 1.00 79.69 124 GLU A N 1
ATOM 990 C CA . GLU A 1 124 ? -22.250 -8.828 20.046 1.00 79.69 124 GLU A CA 1
ATOM 991 C C . GLU A 1 124 ? -22.252 -7.296 20.037 1.00 79.69 124 GLU A C 1
ATOM 993 O O . GLU A 1 124 ? -22.233 -6.679 18.973 1.00 79.69 124 GLU A O 1
ATOM 998 N N . TYR A 1 125 ? -22.284 -6.680 21.224 1.00 77.88 125 TYR A N 1
ATOM 999 C CA . TYR A 1 125 ? -22.246 -5.233 21.373 1.00 77.88 125 TYR A CA 1
ATOM 1000 C C . TYR A 1 125 ? -20.855 -4.636 21.179 1.00 77.88 125 TYR A C 1
ATOM 1002 O O . TYR A 1 125 ? -20.781 -3.410 21.169 1.00 77.88 125 TYR A O 1
ATOM 1010 N N . ASP A 1 126 ? -19.790 -5.437 21.068 1.00 78.25 126 ASP A N 1
ATOM 1011 C CA . ASP A 1 126 ? -18.416 -5.022 20.746 1.00 78.25 126 ASP A CA 1
ATOM 1012 C C . ASP A 1 126 ? -18.159 -4.998 19.239 1.00 78.25 126 ASP A C 1
ATOM 1014 O O . ASP A 1 126 ? -17.296 -4.253 18.767 1.00 78.25 126 ASP A O 1
ATOM 1018 N N . LEU A 1 127 ? -18.970 -5.738 18.486 1.00 77.56 127 LEU A N 1
ATOM 1019 C CA . LEU A 1 127 ? -18.960 -5.761 17.033 1.00 77.56 127 LEU A CA 1
ATOM 1020 C C . LEU A 1 127 ? -19.735 -4.573 16.458 1.00 77.56 127 LEU A C 1
ATOM 1022 O O . LEU A 1 127 ? -20.644 -4.018 17.085 1.00 77.56 127 LEU A O 1
ATOM 1026 N N . PHE A 1 128 ? -19.404 -4.214 15.226 1.00 74.75 128 PHE A N 1
ATOM 1027 C CA . PHE A 1 128 ? -20.200 -3.312 14.418 1.00 74.75 128 PHE A CA 1
ATOM 1028 C C . PHE A 1 128 ? -20.391 -3.843 13.004 1.00 74.75 128 PHE A C 1
ATOM 1030 O O . PHE A 1 128 ? -19.552 -4.571 12.485 1.00 74.75 128 PHE A O 1
ATOM 1037 N N . MET A 1 129 ? -21.506 -3.467 12.385 1.00 71.88 129 MET A N 1
ATOM 1038 C CA . MET A 1 129 ? -21.863 -3.922 11.047 1.00 71.88 129 MET A CA 1
ATOM 1039 C C . MET A 1 129 ? -21.278 -2.979 9.998 1.00 71.88 129 MET A C 1
ATOM 1041 O O . MET A 1 129 ? -21.430 -1.764 10.114 1.00 71.88 129 MET A O 1
ATOM 1045 N N . THR A 1 130 ? -20.627 -3.538 8.984 1.00 75.19 130 THR A N 1
ATOM 1046 C CA . THR A 1 130 ? -20.038 -2.791 7.868 1.00 75.19 130 THR A CA 1
ATOM 1047 C C . THR A 1 130 ? -19.955 -3.677 6.618 1.00 75.19 130 THR A C 1
ATOM 1049 O O . THR A 1 130 ? -20.251 -4.873 6.685 1.00 75.19 130 THR A O 1
ATOM 1052 N N . THR A 1 131 ? -19.578 -3.118 5.469 1.00 75.69 131 THR A N 1
ATOM 1053 C CA . THR A 1 131 ? -19.263 -3.917 4.274 1.00 75.69 131 THR A CA 1
ATOM 1054 C C . THR A 1 131 ? -17.910 -4.605 4.440 1.00 75.69 131 THR A C 1
ATOM 1056 O O . THR A 1 131 ? -17.028 -4.106 5.145 1.00 75.69 131 THR A O 1
ATOM 1059 N N . SER A 1 132 ? -17.721 -5.753 3.791 1.00 78.00 132 SER A N 1
ATOM 1060 C CA . SER A 1 132 ? -16.449 -6.483 3.817 1.00 78.00 132 SER A CA 1
ATOM 1061 C C . SER A 1 132 ? -15.274 -5.623 3.352 1.00 78.00 132 SER A C 1
ATOM 1063 O O . SER A 1 132 ? -14.221 -5.649 3.977 1.00 78.00 132 SER A O 1
ATOM 1065 N N . GLU A 1 133 ? -15.460 -4.805 2.317 1.00 77.12 133 GLU A N 1
ATOM 1066 C CA . GLU A 1 133 ? -14.436 -3.880 1.815 1.00 77.12 133 GLU A CA 1
ATOM 1067 C C . GLU A 1 133 ? -14.028 -2.842 2.866 1.00 77.12 133 GLU A C 1
ATOM 1069 O O . GLU A 1 133 ? -12.843 -2.657 3.137 1.00 77.12 133 GLU A O 1
ATOM 1074 N N . ALA A 1 134 ? -15.007 -2.211 3.522 1.00 78.44 134 ALA A N 1
ATOM 1075 C CA . ALA A 1 134 ? -14.733 -1.237 4.572 1.00 78.44 134 ALA A CA 1
ATOM 1076 C C . ALA A 1 134 ? -14.075 -1.884 5.800 1.00 78.44 134 ALA A C 1
ATOM 1078 O O . ALA A 1 134 ? -13.225 -1.261 6.432 1.00 78.44 134 ALA A O 1
ATOM 1079 N N . ALA A 1 135 ? -14.432 -3.131 6.134 1.00 79.94 135 ALA A N 1
ATOM 1080 C CA . ALA A 1 135 ? -13.741 -3.885 7.176 1.00 79.94 135 ALA A CA 1
ATOM 1081 C C . ALA A 1 135 ? -12.270 -4.125 6.805 1.00 79.94 135 ALA A C 1
ATOM 1083 O O . ALA A 1 135 ? -11.397 -3.852 7.623 1.00 79.94 135 ALA A O 1
ATOM 1084 N N . LEU A 1 136 ? -11.990 -4.564 5.572 1.00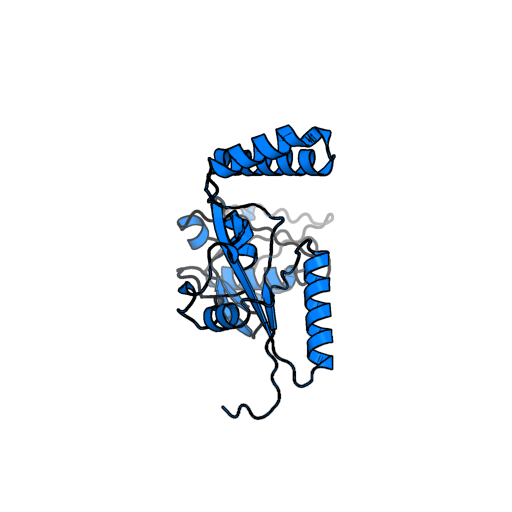 77.88 136 LEU A N 1
ATOM 1085 C CA . LEU A 1 136 ? -10.636 -4.857 5.085 1.00 77.88 136 LEU A CA 1
ATOM 1086 C C . LEU A 1 136 ? -9.699 -3.644 5.144 1.00 77.88 136 LEU A C 1
ATOM 1088 O O . LEU A 1 136 ? -8.517 -3.808 5.432 1.00 77.88 136 LEU A O 1
ATOM 1092 N N . CYS A 1 137 ? -10.213 -2.425 4.967 1.00 79.50 137 CYS A N 1
ATOM 1093 C CA . CYS A 1 137 ? -9.418 -1.198 5.090 1.00 79.50 137 CYS A CA 1
ATOM 1094 C C . CYS A 1 137 ? -8.740 -1.018 6.463 1.00 79.50 137 CYS A C 1
ATOM 1096 O O . CYS A 1 137 ? -7.759 -0.279 6.564 1.00 79.50 137 CYS A O 1
ATOM 1098 N N . PHE A 1 138 ? -9.236 -1.675 7.516 1.00 75.25 138 PHE A N 1
ATOM 1099 C CA . PHE A 1 138 ? -8.651 -1.618 8.859 1.00 75.25 138 PHE A CA 1
ATOM 1100 C C . PHE A 1 138 ? -7.631 -2.732 9.142 1.00 75.25 138 PHE A C 1
ATOM 1102 O O . PHE A 1 138 ? -6.898 -2.637 10.127 1.00 75.25 138 PHE A O 1
ATOM 1109 N N . PHE A 1 139 ? -7.526 -3.739 8.270 1.00 69.81 139 PHE A N 1
ATOM 1110 C CA . PHE A 1 139 ? -6.505 -4.787 8.333 1.00 69.81 139 PHE A CA 1
ATOM 1111 C C . PHE A 1 139 ? -5.188 -4.237 7.765 1.00 69.81 139 PHE A C 1
ATOM 1113 O O . PHE A 1 139 ? -4.821 -4.446 6.608 1.00 69.81 139 PHE A O 1
ATOM 1120 N N . PHE A 1 140 ? -4.478 -3.443 8.566 1.00 63.56 140 PHE A N 1
ATOM 1121 C CA . PHE A 1 140 ? -3.227 -2.827 8.134 1.00 63.56 140 PHE A CA 1
ATOM 1122 C C . PHE A 1 140 ? -2.059 -3.817 8.210 1.00 63.56 140 PHE A C 1
ATOM 1124 O O . PHE A 1 140 ? -1.619 -4.172 9.300 1.00 63.56 140 PHE A O 1
ATOM 1131 N N . LYS A 1 141 ? -1.489 -4.173 7.048 1.00 60.66 141 LYS A N 1
ATOM 1132 C CA . LYS A 1 141 ? -0.221 -4.926 6.921 1.00 60.66 141 LYS A CA 1
ATOM 1133 C C . LYS A 1 141 ? -0.170 -6.231 7.726 1.00 60.66 141 LYS A C 1
ATOM 1135 O O . LYS A 1 141 ? 0.863 -6.566 8.299 1.00 60.66 141 LYS A O 1
ATOM 1140 N N . GLU A 1 142 ? -1.266 -6.977 7.762 1.00 61.78 142 GLU A N 1
ATOM 1141 C CA . GLU A 1 142 ? -1.296 -8.246 8.501 1.00 61.78 142 GLU A CA 1
ATOM 1142 C C . GLU A 1 142 ? -0.469 -9.362 7.852 1.00 61.78 142 GLU A C 1
ATOM 1144 O O . GLU A 1 142 ? -0.204 -10.383 8.481 1.00 61.78 142 GLU A O 1
ATOM 1149 N N . SER A 1 143 ? -0.013 -9.160 6.615 1.00 63.97 143 SER A N 1
ATOM 1150 C CA . SER A 1 143 ? 0.934 -10.050 5.955 1.00 63.97 143 SER A CA 1
ATOM 1151 C C . SER A 1 143 ? 2.163 -9.290 5.471 1.00 63.97 143 SER A C 1
ATOM 1153 O O . SER A 1 143 ? 2.090 -8.147 5.007 1.00 63.97 143 SER A O 1
ATOM 1155 N N . TYR A 1 144 ? 3.312 -9.954 5.585 1.00 73.75 144 TYR A N 1
ATOM 1156 C CA . TYR A 1 144 ? 4.504 -9.549 4.858 1.00 73.75 144 TYR A CA 1
ATOM 1157 C C . TYR A 1 144 ? 4.232 -9.647 3.353 1.00 73.75 144 TYR A C 1
ATOM 1159 O O . TYR A 1 144 ? 3.516 -10.559 2.932 1.00 73.75 144 TYR A O 1
ATOM 1167 N N . PRO A 1 145 ? 4.807 -8.750 2.533 1.00 79.25 145 PRO A N 1
ATOM 1168 C CA . PRO A 1 145 ? 4.827 -8.952 1.094 1.00 79.25 145 PRO A CA 1
ATOM 1169 C C . PRO A 1 145 ? 5.432 -10.325 0.793 1.00 79.25 145 PRO A C 1
ATOM 1171 O O . PRO A 1 145 ? 6.536 -10.636 1.240 1.00 79.25 145 PRO A O 1
ATOM 1174 N N . VAL A 1 146 ? 4.690 -11.154 0.069 1.00 86.69 146 VAL A N 1
ATOM 1175 C CA . VAL A 1 146 ? 5.132 -12.487 -0.342 1.00 86.69 146 VAL A CA 1
ATOM 1176 C C . VAL A 1 146 ? 5.496 -12.477 -1.817 1.00 86.69 146 VAL A C 1
ATOM 1178 O O . VAL A 1 146 ? 4.927 -11.724 -2.605 1.00 86.69 146 VAL A O 1
ATOM 1181 N N . ASN A 1 147 ? 6.463 -13.314 -2.182 1.00 92.38 147 ASN A N 1
ATOM 1182 C CA . ASN A 1 147 ? 6.823 -13.513 -3.578 1.00 92.38 147 ASN A CA 1
ATOM 1183 C C . ASN A 1 147 ? 5.648 -14.121 -4.342 1.00 92.38 147 ASN A C 1
ATOM 1185 O O . ASN A 1 147 ? 5.029 -15.073 -3.869 1.00 92.38 147 ASN A O 1
ATOM 1189 N N . GLU A 1 148 ? 5.392 -13.615 -5.542 1.00 92.62 148 GLU A N 1
ATOM 1190 C CA . GLU A 1 148 ? 4.438 -14.239 -6.449 1.00 92.62 148 GLU A CA 1
ATOM 1191 C C . GLU A 1 148 ? 5.026 -15.512 -7.079 1.00 92.62 148 GLU A C 1
ATOM 1193 O O . GLU A 1 148 ? 6.184 -15.549 -7.509 1.00 92.62 148 GLU A O 1
ATOM 1198 N N . GLU A 1 149 ? 4.215 -16.571 -7.137 1.00 92.06 149 GLU A N 1
A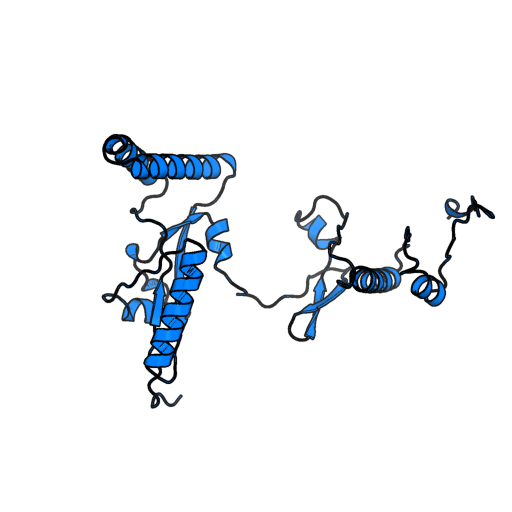TOM 1199 C CA . GLU A 1 149 ? 4.556 -17.821 -7.818 1.00 92.06 149 GLU A CA 1
ATOM 1200 C C . GLU A 1 149 ? 4.301 -17.675 -9.323 1.00 92.06 149 GLU A C 1
ATOM 1202 O O . GLU A 1 149 ? 3.205 -17.929 -9.822 1.00 92.06 149 GLU A O 1
ATOM 1207 N N . SER A 1 150 ? 5.320 -17.225 -10.056 1.00 91.69 150 SER A N 1
ATOM 1208 C CA . SER A 1 150 ? 5.270 -17.107 -11.514 1.00 91.69 150 SER A CA 1
ATOM 1209 C C . SER A 1 150 ? 6.596 -17.468 -12.180 1.00 91.69 150 SER A C 1
ATOM 1211 O O . SER A 1 150 ? 7.672 -17.311 -11.599 1.00 91.69 150 SER A O 1
ATOM 1213 N N . ASN A 1 151 ? 6.508 -17.917 -13.435 1.00 89.31 151 ASN A N 1
ATOM 1214 C CA . ASN A 1 151 ? 7.658 -18.156 -14.313 1.00 89.31 151 ASN A CA 1
ATOM 1215 C C . ASN A 1 151 ? 8.273 -16.850 -14.835 1.00 89.31 151 ASN A C 1
ATOM 1217 O O . ASN A 1 151 ? 9.423 -16.843 -15.266 1.00 89.31 151 ASN A O 1
ATOM 1221 N N . PHE A 1 152 ? 7.517 -15.754 -14.782 1.00 91.69 152 PHE A N 1
ATOM 1222 C CA . PHE A 1 152 ? 7.959 -14.419 -15.144 1.00 91.69 152 PHE A CA 1
ATOM 1223 C C . PHE A 1 152 ? 7.709 -13.484 -13.968 1.00 91.69 152 PHE A C 1
ATOM 1225 O O . PHE A 1 152 ? 6.597 -13.389 -13.460 1.00 91.69 152 PHE A O 1
ATOM 1232 N N . TYR A 1 153 ? 8.749 -12.793 -13.521 1.00 95.00 153 TYR A N 1
ATOM 1233 C CA . TYR A 1 153 ? 8.629 -11.822 -12.443 1.00 95.00 153 TYR A CA 1
ATOM 1234 C C . TYR A 1 153 ? 9.716 -10.764 -12.540 1.00 95.00 153 TYR A C 1
ATOM 1236 O O . TYR A 1 153 ? 10.865 -11.036 -12.904 1.00 95.00 153 TYR A O 1
ATOM 1244 N N . LEU A 1 154 ? 9.350 -9.564 -12.123 1.00 96.19 154 LEU A N 1
ATOM 1245 C CA . LEU A 1 154 ? 10.268 -8.492 -11.811 1.00 96.19 154 LEU A CA 1
ATOM 1246 C C . LEU A 1 154 ? 10.643 -8.555 -10.334 1.00 96.19 154 LEU A C 1
ATOM 1248 O O . LEU A 1 154 ? 9.849 -8.938 -9.475 1.00 96.19 154 LEU A O 1
ATOM 1252 N N . ARG A 1 155 ? 11.879 -8.178 -10.039 1.00 94.94 155 ARG A N 1
ATOM 1253 C CA . ARG A 1 155 ? 12.403 -8.004 -8.692 1.00 94.94 155 ARG A CA 1
ATOM 1254 C C . ARG A 1 155 ? 12.259 -6.539 -8.314 1.00 94.94 155 ARG A C 1
ATOM 1256 O O . ARG A 1 155 ? 12.852 -5.670 -8.951 1.00 94.94 155 ARG A O 1
ATOM 1263 N N . PHE A 1 156 ? 11.485 -6.298 -7.270 1.00 93.81 156 PHE A N 1
ATOM 1264 C CA . PHE A 1 156 ? 11.406 -5.024 -6.570 1.00 93.81 156 PHE A CA 1
ATOM 1265 C C . PHE A 1 156 ? 11.955 -5.181 -5.159 1.00 93.81 156 PHE A C 1
ATOM 1267 O O . PHE A 1 156 ? 12.377 -6.266 -4.764 1.00 93.81 156 PHE A O 1
ATOM 1274 N N . THR A 1 157 ? 11.920 -4.100 -4.395 1.00 90.69 157 THR A N 1
ATOM 1275 C CA . THR A 1 157 ? 12.333 -4.096 -2.998 1.00 90.69 157 THR A CA 1
ATOM 1276 C C . THR A 1 157 ? 11.199 -3.550 -2.151 1.00 90.69 157 THR A C 1
ATOM 1278 O O . THR A 1 157 ? 10.565 -2.557 -2.518 1.00 90.69 157 THR A O 1
ATOM 1281 N N . ASP A 1 158 ? 10.925 -4.193 -1.021 1.00 87.00 158 ASP A N 1
ATOM 1282 C CA . ASP A 1 158 ? 9.998 -3.644 -0.042 1.00 87.00 158 ASP A CA 1
ATOM 1283 C C . ASP A 1 158 ? 10.605 -2.430 0.697 1.00 87.00 158 ASP A C 1
ATOM 1285 O O . ASP A 1 158 ? 11.732 -1.994 0.449 1.00 87.00 158 ASP A O 1
ATOM 1289 N N . ARG A 1 159 ? 9.858 -1.856 1.646 1.00 82.06 159 ARG A N 1
ATOM 1290 C CA . ARG A 1 159 ? 10.337 -0.696 2.423 1.00 82.06 159 ARG A CA 1
ATOM 1291 C C . ARG A 1 159 ? 11.477 -1.022 3.394 1.00 82.06 159 ARG A C 1
ATOM 1293 O O . ARG A 1 159 ? 12.052 -0.094 3.953 1.00 82.06 159 ARG A O 1
ATOM 1300 N N . GLN A 1 160 ? 11.754 -2.298 3.643 1.00 84.50 160 GLN A N 1
ATOM 1301 C CA . GLN A 1 160 ? 12.811 -2.770 4.536 1.00 84.50 160 GLN A CA 1
ATOM 1302 C C . GLN A 1 160 ? 14.085 -3.156 3.774 1.00 84.50 160 GLN A C 1
ATOM 1304 O O . GLN A 1 160 ? 15.086 -3.476 4.409 1.00 84.50 160 GLN A O 1
ATOM 1309 N N . GLY A 1 161 ? 14.076 -3.103 2.439 1.00 86.06 161 GLY A N 1
ATOM 1310 C CA . GLY A 1 161 ? 15.216 -3.518 1.627 1.00 86.06 161 GLY A CA 1
ATOM 1311 C C . GLY A 1 161 ? 15.156 -4.983 1.178 1.00 86.06 161 GLY A C 1
ATOM 1312 O O . GLY A 1 161 ? 16.115 -5.463 0.580 1.00 86.06 161 GLY A O 1
ATOM 1313 N N . VAL A 1 162 ? 14.060 -5.700 1.444 1.00 88.88 162 VAL A N 1
ATOM 1314 C CA . VAL A 1 162 ? 13.916 -7.120 1.102 1.00 88.88 162 VAL A CA 1
ATOM 1315 C C . VAL A 1 162 ? 13.479 -7.264 -0.360 1.00 88.88 162 VAL A C 1
ATOM 1317 O O . VAL A 1 162 ? 12.462 -6.677 -0.747 1.00 88.88 162 VAL A O 1
ATOM 1320 N N . PRO A 1 163 ? 14.205 -8.039 -1.189 1.00 91.25 163 PRO A N 1
ATOM 1321 C CA . PRO A 1 163 ? 13.795 -8.307 -2.561 1.00 91.25 163 PRO A CA 1
ATOM 1322 C C . PRO A 1 163 ? 12.463 -9.062 -2.632 1.00 91.25 163 PRO A C 1
ATOM 1324 O O . PRO A 1 163 ? 12.277 -10.072 -1.953 1.00 91.25 163 PRO A O 1
ATOM 1327 N N . LEU A 1 164 ? 11.572 -8.607 -3.510 1.00 94.06 164 LEU A N 1
ATOM 1328 C CA . LEU A 1 164 ? 10.245 -9.164 -3.743 1.00 94.06 164 LEU A CA 1
ATOM 1329 C C . LEU A 1 164 ? 10.051 -9.484 -5.227 1.00 94.06 164 LEU A C 1
ATOM 1331 O O . LEU A 1 164 ? 10.312 -8.645 -6.090 1.00 94.06 164 LEU A O 1
ATOM 1335 N N . LYS A 1 165 ? 9.565 -10.689 -5.521 1.00 95.38 165 LYS A N 1
ATOM 1336 C CA . LYS A 1 165 ? 9.150 -11.110 -6.861 1.00 95.38 165 LYS A CA 1
ATOM 1337 C C . LYS A 1 165 ? 7.709 -10.689 -7.110 1.00 95.38 165 LYS A C 1
ATOM 1339 O O . LYS A 1 165 ? 6.817 -11.108 -6.374 1.00 95.38 165 LYS A O 1
ATOM 1344 N N . VAL A 1 166 ? 7.503 -9.905 -8.160 1.00 95.19 166 VAL A N 1
ATOM 1345 C CA . VAL A 1 166 ? 6.190 -9.440 -8.608 1.00 95.19 166 VAL A CA 1
ATOM 1346 C C . VAL A 1 166 ? 6.058 -9.740 -10.094 1.00 95.19 166 VAL A C 1
ATOM 1348 O O . VAL A 1 166 ? 6.888 -9.310 -10.888 1.00 95.19 166 VAL A O 1
ATOM 1351 N N . ASP A 1 167 ? 5.019 -10.464 -10.474 1.00 94.88 167 ASP A N 1
ATOM 1352 C CA . ASP A 1 167 ? 4.594 -10.680 -11.845 1.00 94.88 167 ASP A CA 1
ATOM 1353 C C . ASP A 1 167 ? 3.521 -9.649 -12.224 1.00 94.88 167 ASP A C 1
ATOM 1355 O O . ASP A 1 167 ? 2.356 -9.762 -11.835 1.00 94.88 167 ASP A O 1
ATOM 1359 N N . PRO A 1 168 ? 3.870 -8.640 -13.032 1.00 93.44 168 PRO A N 1
ATOM 1360 C CA . PRO A 1 168 ? 2.928 -7.605 -13.409 1.00 93.44 168 PRO A CA 1
ATOM 1361 C C . PRO A 1 168 ? 2.132 -7.952 -14.686 1.00 93.44 168 PRO A C 1
ATOM 1363 O O . PRO A 1 168 ? 1.489 -7.064 -15.252 1.00 93.44 168 PRO A O 1
ATOM 1366 N N . SER A 1 169 ? 2.214 -9.186 -15.200 1.00 93.12 169 SER A N 1
ATOM 1367 C CA . SER A 1 169 ? 1.682 -9.561 -16.517 1.00 93.12 169 SER A CA 1
ATOM 1368 C C . SER A 1 169 ? 0.918 -10.888 -16.534 1.00 93.12 169 SER A C 1
ATOM 1370 O O . SER A 1 169 ? -0.253 -10.890 -16.909 1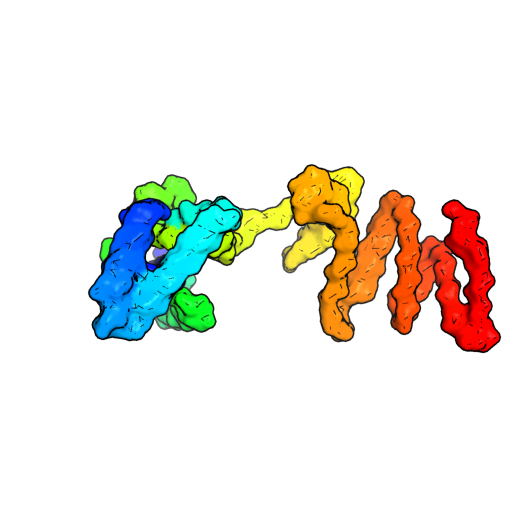.00 93.12 169 SER A O 1
ATOM 1372 N N . ASP A 1 170 ? 1.534 -12.015 -16.175 1.00 93.25 170 ASP A N 1
ATOM 1373 C CA . ASP A 1 170 ? 0.986 -13.341 -16.489 1.00 93.25 170 ASP A CA 1
ATOM 1374 C C . ASP A 1 170 ? 0.148 -13.936 -15.368 1.00 93.25 170 ASP A C 1
ATOM 1376 O O . ASP A 1 170 ? -1.005 -14.306 -15.594 1.00 93.25 170 ASP A O 1
ATOM 1380 N N . LEU A 1 171 ? 0.687 -14.010 -14.156 1.00 94.81 171 LEU A N 1
ATOM 1381 C CA . LEU A 1 171 ? -0.045 -14.439 -12.974 1.00 94.81 171 LEU A CA 1
ATOM 1382 C C . LEU A 1 171 ? -1.314 -13.603 -12.753 1.00 94.81 171 LEU A C 1
ATOM 1384 O O . LEU A 1 171 ? -2.378 -14.210 -12.628 1.00 94.81 171 LEU A O 1
ATOM 1388 N N . PRO A 1 172 ? -1.282 -12.253 -12.744 1.00 93.56 172 PRO A N 1
ATOM 1389 C CA . PRO A 1 172 ? -2.498 -11.466 -12.569 1.00 93.56 172 PRO A CA 1
ATOM 1390 C C . PRO A 1 172 ? -3.532 -11.715 -13.673 1.00 93.56 172 PRO A C 1
ATOM 1392 O O . PRO A 1 172 ? -4.720 -11.765 -13.359 1.00 93.56 172 PRO A O 1
ATOM 1395 N N . MET A 1 173 ? -3.109 -11.949 -14.922 1.00 94.31 173 MET A N 1
ATOM 1396 C CA . MET A 1 173 ? -4.016 -12.311 -16.017 1.00 94.31 173 MET A CA 1
ATOM 1397 C C . MET A 1 173 ? -4.651 -13.689 -15.782 1.00 94.31 173 MET A C 1
ATOM 1399 O O . MET A 1 173 ? -5.868 -13.829 -15.851 1.00 94.31 173 MET A O 1
ATOM 1403 N N . LYS A 1 174 ? -3.842 -14.702 -15.440 1.00 93.69 174 LYS A N 1
ATOM 1404 C CA . LYS A 1 174 ? -4.309 -16.072 -15.152 1.00 93.69 174 LYS A CA 1
ATOM 1405 C C . LYS A 1 174 ? -5.287 -16.119 -13.980 1.00 93.69 174 LYS A C 1
ATOM 1407 O O . LYS A 1 174 ? -6.241 -16.886 -14.013 1.00 93.69 174 LYS A O 1
ATOM 1412 N N . THR A 1 175 ? -5.063 -15.295 -12.957 1.00 93.56 175 THR A N 1
ATOM 1413 C CA . THR A 1 175 ? -5.947 -15.192 -11.786 1.00 93.56 175 THR A CA 1
ATOM 1414 C C . THR A 1 175 ? -7.144 -14.258 -11.998 1.00 93.56 175 THR A C 1
ATOM 1416 O O . THR A 1 175 ? -7.911 -14.052 -11.065 1.00 93.56 175 THR A O 1
ATOM 1419 N N . GLY A 1 176 ? -7.284 -13.632 -13.174 1.00 92.56 176 GLY A N 1
ATOM 1420 C CA . GLY A 1 176 ? -8.368 -12.685 -13.464 1.00 92.56 176 GLY A CA 1
ATOM 1421 C C . GLY A 1 176 ? -8.293 -11.355 -12.700 1.00 92.56 176 GLY A C 1
ATOM 1422 O O . GLY A 1 176 ? -9.286 -10.639 -12.626 1.00 92.56 176 GLY A O 1
ATOM 1423 N N . ARG A 1 177 ? -7.128 -11.003 -12.135 1.00 91.06 177 ARG A N 1
ATOM 1424 C CA . ARG A 1 177 ? -6.891 -9.715 -11.450 1.00 91.06 177 ARG A CA 1
ATOM 1425 C C . ARG A 1 177 ? -6.790 -8.549 -12.435 1.00 91.06 177 ARG A C 1
ATOM 1427 O O . ARG A 1 177 ? -7.054 -7.410 -12.063 1.00 91.06 177 ARG A O 1
ATOM 1434 N N . ILE A 1 178 ? -6.392 -8.833 -13.674 1.00 94.00 178 ILE A N 1
ATOM 1435 C CA . ILE A 1 178 ? -6.345 -7.883 -14.789 1.00 94.00 178 ILE A CA 1
ATOM 1436 C C . ILE A 1 178 ? -6.996 -8.515 -16.019 1.00 94.00 178 ILE A C 1
ATOM 1438 O O . ILE A 1 178 ? -6.978 -9.733 -16.176 1.00 94.00 178 ILE A O 1
ATOM 1442 N N . ASN A 1 179 ? -7.531 -7.679 -16.906 1.00 94.12 179 ASN A N 1
ATOM 1443 C CA . ASN A 1 179 ? -8.079 -8.094 -18.203 1.00 94.12 179 ASN A CA 1
ATOM 1444 C C . ASN A 1 179 ? -7.174 -7.711 -19.389 1.00 94.12 179 ASN A C 1
ATOM 1446 O O . ASN A 1 179 ? -7.422 -8.117 -20.520 1.00 94.12 179 ASN A O 1
ATOM 1450 N N . ASN A 1 180 ? -6.126 -6.922 -19.144 1.00 94.19 180 ASN A N 1
ATOM 1451 C CA . ASN A 1 180 ? -5.133 -6.504 -20.127 1.00 94.19 180 ASN A CA 1
ATOM 1452 C C . ASN A 1 180 ? -3.763 -6.351 -19.444 1.00 94.19 180 ASN A C 1
ATOM 1454 O O . ASN A 1 180 ? -3.688 -6.266 -18.222 1.00 94.19 180 ASN A O 1
ATOM 1458 N N . ARG A 1 181 ? -2.679 -6.320 -20.229 1.00 93.00 181 ARG A N 1
ATOM 1459 C CA . ARG A 1 181 ? -1.298 -6.199 -19.720 1.00 93.00 181 ARG A CA 1
ATOM 1460 C C . ARG A 1 181 ? -0.750 -4.768 -19.772 1.00 93.00 181 ARG A C 1
ATOM 1462 O O . ARG A 1 181 ? 0.444 -4.579 -19.515 1.00 93.00 181 ARG A O 1
ATOM 1469 N N . ASN A 1 182 ? -1.589 -3.782 -20.090 1.00 93.25 182 ASN A N 1
ATOM 1470 C CA . ASN A 1 182 ? -1.180 -2.385 -20.170 1.00 93.25 182 ASN A CA 1
ATOM 1471 C C . ASN A 1 182 ? -0.858 -1.867 -18.767 1.00 93.25 182 ASN A C 1
ATOM 1473 O O . ASN A 1 182 ? -1.488 -2.245 -17.780 1.00 93.25 182 ASN A O 1
ATOM 1477 N N . LYS A 1 183 ? 0.156 -1.009 -18.677 1.00 92.69 183 LYS A N 1
ATOM 1478 C CA . LYS A 1 183 ? 0.675 -0.488 -17.410 1.00 92.69 183 LYS A CA 1
ATOM 1479 C C . LYS A 1 183 ? 0.731 1.024 -17.488 1.00 92.69 183 LYS A C 1
ATOM 1481 O O . LYS A 1 183 ? 1.123 1.577 -18.511 1.00 92.69 183 LYS A O 1
ATOM 1486 N N . PHE A 1 184 ? 0.360 1.679 -16.396 1.00 94.19 184 PHE A N 1
ATOM 1487 C CA . PHE A 1 184 ? 0.394 3.129 -16.292 1.00 94.19 184 PHE A CA 1
ATOM 1488 C C . PHE A 1 184 ? 1.282 3.534 -15.120 1.00 94.19 184 PHE A C 1
ATOM 1490 O O . PHE A 1 184 ? 1.060 3.102 -13.989 1.00 94.19 184 PHE A O 1
ATOM 1497 N N . VAL A 1 185 ? 2.308 4.339 -15.396 1.00 93.38 185 VAL A N 1
ATOM 1498 C CA . VAL A 1 185 ? 3.268 4.813 -14.393 1.00 93.38 185 VAL A CA 1
ATOM 1499 C C . VAL A 1 185 ? 3.082 6.314 -14.216 1.00 93.38 185 VAL A C 1
ATOM 1501 O O . VAL A 1 185 ? 3.315 7.096 -15.134 1.00 93.38 185 VAL A O 1
ATOM 1504 N N . LEU A 1 186 ? 2.667 6.715 -13.015 1.00 94.00 186 LEU A N 1
ATOM 1505 C CA . LEU A 1 186 ? 2.347 8.096 -12.662 1.00 94.00 186 LEU A CA 1
ATOM 1506 C C . LEU A 1 186 ? 3.331 8.660 -11.642 1.00 94.00 186 LEU A C 1
ATOM 1508 O O . LEU A 1 186 ? 3.767 7.974 -10.721 1.00 94.00 186 LEU A O 1
ATOM 1512 N N . GLY A 1 187 ? 3.633 9.947 -11.777 1.00 92.50 187 GLY A N 1
ATOM 1513 C CA . GLY A 1 187 ? 4.443 10.683 -10.814 1.00 92.50 187 GLY A CA 1
ATOM 1514 C C . GLY A 1 187 ? 4.844 12.065 -11.333 1.00 92.50 187 GLY A C 1
ATOM 1515 O O . GLY A 1 187 ? 4.933 12.254 -12.550 1.00 92.50 187 GLY A O 1
ATOM 1516 N N . PRO A 1 188 ? 5.100 13.045 -10.452 1.00 93.19 188 PRO A N 1
ATOM 1517 C CA . PRO A 1 188 ? 5.578 14.366 -10.857 1.00 93.19 188 PRO A CA 1
ATOM 1518 C C . PRO A 1 188 ? 6.991 14.301 -11.463 1.00 93.19 188 PRO A C 1
ATOM 1520 O O . PRO A 1 188 ? 7.662 13.263 -11.434 1.00 93.19 188 PRO A O 1
ATOM 1523 N N . SER A 1 189 ? 7.457 15.398 -12.067 1.00 89.06 189 SER A N 1
ATOM 1524 C CA . SER A 1 189 ? 8.856 15.484 -12.515 1.00 89.06 189 SER A CA 1
ATOM 1525 C C . SER A 1 189 ? 9.810 15.248 -11.335 1.00 89.06 189 SER A C 1
ATOM 1527 O O . SER A 1 189 ? 9.515 15.644 -10.210 1.00 89.06 189 SER A O 1
ATOM 1529 N N . GLY A 1 190 ? 10.913 14.531 -11.569 1.00 88.62 190 GLY A N 1
ATOM 1530 C CA . GLY A 1 190 ? 11.879 14.171 -10.522 1.00 88.62 190 GLY A CA 1
ATOM 1531 C C . GLY A 1 190 ? 11.466 13.028 -9.581 1.00 88.62 190 GLY A C 1
ATOM 1532 O O . GLY A 1 190 ? 12.274 12.615 -8.758 1.00 88.62 190 GLY A O 1
ATOM 1533 N N . SER A 1 191 ? 10.268 12.440 -9.710 1.00 92.69 191 SER A N 1
ATOM 1534 C CA . SER A 1 191 ? 9.809 11.359 -8.814 1.00 92.69 191 SER A CA 1
ATOM 1535 C C . SER A 1 191 ? 10.425 9.976 -9.083 1.00 92.69 191 SER A C 1
ATOM 1537 O O . SER A 1 191 ? 9.987 8.992 -8.493 1.00 92.69 191 SER A O 1
ATOM 1539 N N . GLY A 1 192 ? 11.367 9.868 -10.026 1.00 92.00 192 GLY A N 1
ATOM 1540 C CA . GLY A 1 192 ? 12.018 8.601 -10.380 1.00 92.00 192 GLY A CA 1
ATOM 1541 C C . GLY A 1 192 ? 11.280 7.721 -11.401 1.00 92.00 192 GLY A C 1
ATOM 1542 O O . GLY A 1 192 ? 11.603 6.544 -11.509 1.00 92.00 192 GLY A O 1
ATOM 1543 N N . LYS A 1 193 ? 10.326 8.252 -12.184 1.00 94.06 193 LYS A N 1
ATOM 1544 C CA . LYS A 1 193 ? 9.606 7.472 -13.221 1.00 94.06 193 LYS A CA 1
ATOM 1545 C C . LYS A 1 193 ? 10.547 6.798 -14.227 1.00 94.06 193 LYS A C 1
ATOM 1547 O O . LYS A 1 193 ? 10.460 5.592 -14.422 1.00 94.06 193 LYS A O 1
ATOM 1552 N N . SER A 1 194 ? 11.465 7.559 -14.830 1.00 91.88 194 SER A N 1
ATOM 1553 C CA . SER A 1 194 ? 12.420 7.023 -15.811 1.00 91.88 194 SER A CA 1
ATOM 1554 C C . SER A 1 194 ? 13.406 6.042 -15.175 1.00 91.88 194 SER A C 1
ATOM 1556 O O . SER A 1 194 ? 13.821 5.084 -15.815 1.00 91.88 194 SER A O 1
ATOM 1558 N N . PHE A 1 195 ? 13.751 6.241 -13.898 1.00 92.25 195 PHE A N 1
ATOM 1559 C CA . PHE A 1 195 ? 14.576 5.298 -13.142 1.00 92.25 195 PHE A CA 1
ATOM 1560 C C . PHE A 1 195 ? 13.857 3.953 -12.954 1.00 92.25 195 PHE A C 1
ATOM 1562 O O . PHE A 1 195 ? 14.422 2.906 -13.260 1.00 92.25 195 PHE A O 1
ATOM 1569 N N . LEU A 1 196 ? 12.587 3.983 -12.532 1.00 93.69 196 LEU A N 1
ATOM 1570 C CA . LEU A 1 196 ? 11.744 2.790 -12.431 1.00 93.69 196 LEU A CA 1
ATOM 1571 C C . LEU A 1 196 ? 11.607 2.085 -13.786 1.00 93.69 196 LEU A C 1
ATOM 1573 O O . LEU A 1 196 ? 11.797 0.876 -13.867 1.00 93.69 196 LEU A O 1
ATOM 1577 N N . MET A 1 197 ? 11.301 2.829 -14.851 1.00 94.31 197 MET A N 1
ATOM 1578 C CA . MET A 1 197 ? 11.132 2.250 -16.183 1.00 94.31 197 MET A CA 1
ATOM 1579 C C . MET A 1 197 ? 12.421 1.616 -16.703 1.00 94.31 197 MET A C 1
ATOM 1581 O O . MET A 1 197 ? 12.364 0.490 -17.182 1.00 94.31 197 MET A O 1
ATOM 1585 N N . ASN A 1 198 ? 13.579 2.268 -16.550 1.00 93.06 198 ASN A N 1
ATOM 1586 C CA . ASN A 1 198 ? 14.871 1.675 -16.912 1.00 93.06 198 ASN A CA 1
ATOM 1587 C C . ASN A 1 198 ? 15.115 0.348 -16.175 1.00 93.06 198 ASN A C 1
ATOM 1589 O O . ASN A 1 198 ? 15.540 -0.623 -16.796 1.00 93.06 198 ASN A O 1
ATOM 1593 N N . ASN A 1 199 ? 14.782 0.275 -14.881 1.00 93.50 199 ASN A N 1
ATOM 1594 C CA . ASN A 1 199 ? 14.884 -0.969 -14.119 1.00 93.50 199 ASN A CA 1
ATOM 1595 C C . ASN A 1 199 ? 13.941 -2.067 -14.647 1.00 93.50 199 ASN A C 1
ATOM 1597 O O . ASN A 1 199 ? 14.348 -3.221 -14.751 1.00 93.50 199 ASN A O 1
ATOM 1601 N N . ILE A 1 200 ? 12.702 -1.727 -15.012 1.00 95.19 200 ILE A N 1
ATOM 1602 C CA . ILE A 1 200 ? 11.753 -2.681 -15.611 1.00 95.19 200 ILE A CA 1
ATOM 1603 C C . ILE A 1 200 ? 12.267 -3.177 -16.967 1.00 95.19 200 ILE A C 1
ATOM 1605 O O . ILE A 1 200 ? 12.276 -4.382 -17.212 1.00 95.19 200 ILE A O 1
ATOM 1609 N N . ILE A 1 201 ? 12.722 -2.262 -17.827 1.00 93.75 201 ILE A N 1
ATOM 1610 C CA . ILE A 1 201 ? 13.246 -2.561 -19.165 1.00 93.75 201 ILE A CA 1
ATOM 1611 C C . ILE A 1 201 ? 14.441 -3.508 -19.071 1.00 93.75 201 ILE A C 1
ATOM 1613 O O . ILE A 1 201 ? 14.477 -4.523 -19.758 1.00 93.75 201 ILE A O 1
ATOM 1617 N N . GLU A 1 202 ? 15.394 -3.228 -18.184 1.00 93.31 202 GLU A N 1
ATOM 1618 C CA . GLU A 1 202 ? 16.554 -4.094 -17.979 1.00 93.31 202 GLU A CA 1
ATOM 1619 C C . GLU A 1 202 ? 16.154 -5.525 -17.589 1.00 93.31 202 GLU A C 1
ATOM 1621 O O . GLU A 1 202 ? 16.708 -6.502 -18.104 1.00 93.31 202 GLU A O 1
ATOM 1626 N N . GLN A 1 203 ? 15.161 -5.660 -16.711 1.00 95.00 203 GLN A N 1
ATOM 1627 C CA . GLN A 1 203 ? 14.656 -6.970 -16.327 1.00 95.00 203 GLN A CA 1
ATOM 1628 C C . GLN A 1 203 ? 13.920 -7.658 -17.482 1.00 95.00 203 GLN A C 1
ATOM 1630 O O . GLN A 1 203 ? 14.117 -8.852 -17.681 1.00 95.00 203 GLN A O 1
ATOM 1635 N N . TYR A 1 204 ? 13.137 -6.934 -18.282 1.00 94.81 204 TYR A N 1
ATOM 1636 C CA . TYR A 1 204 ? 12.459 -7.491 -19.461 1.00 94.81 204 TYR A CA 1
ATOM 1637 C C . TYR A 1 204 ? 13.447 -8.017 -20.501 1.00 94.81 204 TYR A C 1
ATOM 1639 O O . TYR A 1 204 ? 13.287 -9.140 -20.975 1.00 94.81 204 TYR A O 1
ATOM 1647 N N . LEU A 1 205 ? 14.513 -7.265 -20.779 1.00 93.31 205 LEU A N 1
ATOM 1648 C CA . LEU A 1 205 ? 15.584 -7.706 -21.674 1.00 93.31 205 LEU A CA 1
ATOM 1649 C C . LEU A 1 205 ? 16.259 -8.993 -21.165 1.00 93.31 205 LEU A C 1
ATOM 1651 O O . LEU A 1 205 ? 16.644 -9.842 -21.960 1.00 93.31 205 LEU A O 1
ATOM 1655 N N . THR A 1 206 ? 16.341 -9.194 -19.844 1.00 92.00 206 THR A N 1
ATOM 1656 C CA . THR A 1 206 ? 16.878 -10.438 -19.248 1.00 92.00 206 THR A CA 1
ATOM 1657 C C . THR A 1 206 ? 15.98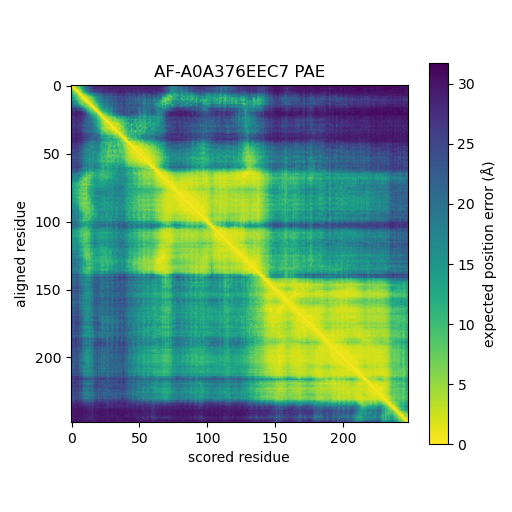5 -11.656 -19.521 1.00 92.00 206 THR A C 1
ATOM 1659 O O . THR A 1 206 ? 16.470 -12.784 -19.560 1.00 92.00 206 THR A O 1
ATOM 1662 N N . TYR A 1 207 ? 14.689 -11.437 -19.741 1.00 92.56 207 TYR A N 1
ATOM 1663 C CA . TYR A 1 207 ? 13.744 -12.463 -20.187 1.00 92.56 207 TYR A CA 1
ATOM 1664 C C . TYR A 1 207 ? 13.630 -12.549 -21.719 1.00 92.56 207 TYR A C 1
ATOM 1666 O O . TYR A 1 207 ? 12.731 -13.224 -22.211 1.00 92.56 207 TYR A O 1
ATOM 1674 N N . ASN A 1 208 ? 14.530 -11.895 -22.464 1.00 91.31 208 ASN A N 1
ATOM 1675 C CA . ASN A 1 208 ? 14.558 -11.894 -23.928 1.00 91.31 208 ASN A CA 1
ATOM 1676 C C . ASN A 1 208 ? 13.277 -11.324 -24.570 1.00 91.31 208 ASN A C 1
ATOM 1678 O O . ASN A 1 208 ? 12.808 -11.832 -25.586 1.00 91.31 208 ASN A O 1
ATOM 1682 N N . TYR A 1 209 ? 12.693 -10.294 -23.949 1.00 92.06 209 TYR A N 1
ATOM 1683 C CA . TYR A 1 209 ? 11.619 -9.505 -24.555 1.00 92.06 209 TYR A CA 1
ATOM 1684 C C . TYR A 1 209 ? 12.182 -8.399 -25.442 1.00 92.06 209 TYR A C 1
ATOM 1686 O O . TYR A 1 209 ? 13.117 -7.703 -25.040 1.00 92.06 209 TYR A O 1
ATOM 1694 N N . ASP A 1 210 ? 11.516 -8.153 -26.566 1.00 92.88 210 ASP A N 1
ATOM 1695 C CA . ASP A 1 210 ? 11.738 -6.960 -27.375 1.00 92.88 210 ASP A CA 1
ATOM 1696 C C . ASP A 1 210 ? 11.083 -5.739 -26.725 1.00 92.88 210 ASP A C 1
ATOM 1698 O O . ASP A 1 210 ? 9.936 -5.776 -26.267 1.00 92.88 210 ASP A O 1
ATOM 1702 N N . VAL A 1 211 ? 11.829 -4.636 -26.666 1.00 92.69 211 VAL A N 1
ATOM 1703 C CA . VAL A 1 211 ? 11.389 -3.399 -26.020 1.00 92.69 211 VAL A CA 1
ATOM 1704 C C . VAL A 1 211 ? 11.511 -2.243 -27.000 1.00 92.69 211 VAL A C 1
ATOM 1706 O O . VAL A 1 211 ? 12.611 -1.850 -27.381 1.00 92.69 211 VAL A O 1
ATOM 1709 N N . VAL A 1 212 ? 10.368 -1.652 -27.348 1.00 93.38 212 VAL A N 1
ATOM 1710 C CA . VAL A 1 212 ? 10.284 -0.418 -28.137 1.00 93.38 212 VAL A CA 1
ATOM 1711 C C . VAL A 1 212 ? 9.873 0.727 -27.219 1.00 93.38 212 VAL A C 1
ATOM 1713 O O . VAL A 1 212 ? 8.913 0.610 -26.455 1.00 93.38 212 VAL A O 1
ATOM 1716 N N . ILE A 1 213 ? 10.608 1.836 -27.281 1.00 91.00 213 ILE A N 1
ATOM 1717 C CA . ILE A 1 213 ? 10.392 3.008 -26.429 1.00 91.00 213 ILE A CA 1
ATOM 1718 C C . ILE A 1 213 ? 10.262 4.236 -27.316 1.00 91.00 213 ILE A C 1
ATOM 1720 O O . ILE A 1 213 ? 11.130 4.506 -28.140 1.00 91.00 213 ILE A O 1
ATOM 1724 N N . VAL A 1 214 ? 9.202 5.008 -27.093 1.00 90.88 214 VAL A N 1
ATOM 1725 C CA . VAL A 1 214 ? 9.089 6.375 -27.604 1.00 90.88 214 VAL A CA 1
ATOM 1726 C C . VAL A 1 214 ? 9.567 7.307 -26.497 1.00 90.88 214 VAL A C 1
ATOM 1728 O O . VAL A 1 214 ? 8.906 7.441 -25.466 1.00 90.88 214 VAL A O 1
ATOM 1731 N N . ASP A 1 215 ? 10.743 7.899 -26.685 1.00 88.12 215 ASP A N 1
ATOM 1732 C CA . ASP A 1 215 ? 11.403 8.747 -25.692 1.00 88.12 215 ASP A CA 1
ATOM 1733 C C . ASP A 1 215 ? 11.409 10.207 -26.148 1.00 88.12 215 ASP A C 1
ATOM 1735 O O . ASP A 1 215 ? 12.055 10.557 -27.129 1.00 88.12 215 ASP A O 1
ATOM 1739 N N . THR A 1 216 ? 10.691 11.071 -25.432 1.00 83.94 216 THR A N 1
ATOM 1740 C CA . THR A 1 216 ? 10.678 12.516 -25.706 1.00 83.94 216 THR A CA 1
ATOM 1741 C C . THR A 1 216 ? 11.720 13.287 -24.895 1.00 83.94 216 THR A C 1
ATOM 1743 O O . THR A 1 216 ? 11.840 14.495 -25.069 1.00 83.94 216 THR A O 1
ATOM 1746 N N . GLY A 1 217 ? 12.401 12.646 -23.939 1.00 80.75 217 GLY A N 1
ATOM 1747 C CA . GLY A 1 217 ? 13.267 13.316 -22.962 1.00 80.75 217 GLY A CA 1
ATOM 1748 C C . GLY A 1 217 ? 14.665 12.716 -22.853 1.00 80.75 217 GLY A C 1
ATOM 1749 O O . GLY A 1 217 ? 15.305 12.906 -21.818 1.00 80.75 217 GLY A O 1
ATOM 1750 N N . ASP A 1 218 ? 15.085 11.941 -23.857 1.00 83.06 218 ASP A N 1
ATOM 1751 C CA . ASP A 1 218 ? 16.379 11.250 -23.979 1.00 83.06 218 ASP A CA 1
ATOM 1752 C C . ASP A 1 218 ? 16.806 10.423 -22.747 1.00 83.06 218 ASP A C 1
ATOM 1754 O O . ASP A 1 218 ? 17.979 10.069 -22.578 1.00 83.06 218 ASP A O 1
ATOM 1758 N N . SER A 1 219 ? 15.844 10.074 -21.886 1.00 85.56 219 SER A N 1
ATOM 1759 C CA . SER A 1 219 ? 16.043 9.374 -20.614 1.00 85.56 219 SER A CA 1
ATOM 1760 C C . SER A 1 219 ? 16.466 7.911 -20.779 1.00 85.56 219 SER A C 1
ATOM 1762 O O . SER A 1 219 ? 16.937 7.300 -19.815 1.00 85.56 219 SER A O 1
ATOM 1764 N N . TYR A 1 220 ? 16.287 7.337 -21.969 1.00 90.56 220 TYR A N 1
ATOM 1765 C CA . TYR A 1 220 ? 16.582 5.935 -22.272 1.00 90.56 220 TYR A CA 1
ATOM 1766 C C . TYR A 1 220 ? 17.735 5.768 -23.271 1.00 90.56 220 TYR A C 1
ATOM 1768 O O . TYR A 1 220 ? 18.201 4.648 -23.480 1.00 90.56 220 TYR A O 1
ATOM 1776 N N . SER A 1 221 ? 18.251 6.862 -23.843 1.00 88.19 221 SER A N 1
ATOM 1777 C CA . SER A 1 221 ? 19.345 6.848 -24.828 1.00 88.19 221 SER A CA 1
ATOM 1778 C C . SER A 1 221 ? 20.612 6.148 -24.312 1.00 88.19 221 SER A C 1
ATOM 1780 O O . SER A 1 221 ? 21.214 5.336 -25.018 1.00 88.19 221 SER A O 1
ATOM 1782 N N . GLY A 1 222 ? 20.994 6.407 -23.056 1.00 87.94 222 GLY A N 1
ATOM 1783 C CA . GLY A 1 222 ? 22.142 5.773 -22.403 1.00 87.94 222 GLY A CA 1
ATOM 1784 C C . GLY A 1 222 ? 21.958 4.266 -22.220 1.00 87.94 222 GLY A C 1
ATOM 1785 O O . GLY A 1 222 ? 22.836 3.489 -22.593 1.00 87.94 222 GLY A O 1
ATOM 1786 N N . THR A 1 223 ? 20.796 3.847 -21.710 1.00 87.44 223 THR A N 1
ATOM 1787 C CA . THR A 1 223 ? 20.450 2.428 -21.528 1.00 87.44 223 THR A CA 1
ATOM 1788 C C . THR A 1 223 ? 20.402 1.692 -22.863 1.00 87.44 223 THR A C 1
ATOM 1790 O O . THR A 1 223 ? 20.949 0.597 -22.971 1.00 87.44 223 THR A O 1
ATOM 1793 N N . CYS A 1 224 ? 19.805 2.307 -23.889 1.00 90.62 224 CYS A N 1
ATOM 1794 C CA . CYS A 1 224 ? 19.729 1.750 -25.236 1.00 90.62 224 CYS A CA 1
ATOM 1795 C C . CYS A 1 224 ? 21.132 1.471 -25.792 1.00 90.62 224 CYS A C 1
ATOM 1797 O O . CYS A 1 224 ? 21.441 0.328 -26.123 1.00 90.62 224 CYS A O 1
ATOM 1799 N N . LYS A 1 225 ? 22.029 2.468 -25.773 1.00 89.62 225 LYS A N 1
ATOM 1800 C CA . LYS A 1 225 ? 23.427 2.299 -26.208 1.00 89.62 225 LYS A CA 1
ATOM 1801 C C . LYS A 1 225 ? 24.161 1.221 -25.410 1.00 89.62 225 LYS A C 1
ATOM 1803 O O . LYS A 1 225 ? 24.845 0.389 -25.994 1.00 89.62 225 LYS A O 1
ATOM 1808 N N . TYR A 1 226 ? 24.006 1.215 -24.085 1.00 90.06 226 TYR A N 1
ATOM 1809 C CA . TYR A 1 226 ? 24.670 0.245 -23.210 1.00 90.06 226 TYR A CA 1
ATOM 1810 C C . TYR A 1 226 ? 24.235 -1.202 -23.482 1.00 90.06 226 TYR A C 1
ATOM 1812 O O . TYR A 1 226 ? 25.059 -2.111 -23.443 1.00 90.06 226 TYR A O 1
ATOM 1820 N N . LYS A 1 227 ? 22.952 -1.421 -23.785 1.00 89.50 227 LYS A N 1
ATOM 1821 C CA . LYS A 1 227 ? 22.404 -2.744 -24.117 1.00 89.50 227 LYS A CA 1
ATOM 1822 C C . LYS A 1 227 ? 22.578 -3.114 -25.599 1.00 89.50 227 LYS A C 1
ATOM 1824 O O . LYS A 1 227 ? 22.059 -4.142 -26.015 1.00 89.50 227 LYS A O 1
ATOM 1829 N N . GLY A 1 228 ? 23.295 -2.303 -26.387 1.00 90.00 228 GLY A N 1
ATOM 1830 C CA . GLY A 1 228 ? 23.502 -2.535 -27.822 1.00 90.00 228 GLY A CA 1
ATOM 1831 C C . GLY A 1 228 ? 22.242 -2.345 -28.673 1.00 90.00 228 GLY A C 1
ATOM 1832 O O . GLY A 1 228 ? 22.163 -2.869 -29.779 1.00 90.00 228 GLY A O 1
ATOM 1833 N N . GLY A 1 229 ? 21.249 -1.627 -28.147 1.00 89.31 229 GLY A N 1
ATOM 1834 C CA . GLY A 1 229 ? 20.002 -1.332 -28.834 1.00 89.31 229 GLY A CA 1
ATOM 1835 C C . GLY A 1 229 ? 20.161 -0.262 -29.910 1.00 89.31 229 GLY A C 1
ATOM 1836 O O . GLY A 1 229 ? 21.146 0.479 -29.976 1.00 89.31 229 GLY A O 1
ATOM 1837 N N . ARG A 1 230 ? 19.134 -0.159 -30.749 1.00 90.12 230 ARG A N 1
ATOM 1838 C CA . ARG A 1 230 ? 19.043 0.839 -31.806 1.00 90.12 230 ARG A CA 1
ATOM 1839 C C . ARG A 1 230 ? 18.308 2.081 -31.293 1.00 90.12 230 ARG A C 1
ATOM 1841 O O . ARG A 1 230 ? 17.141 1.996 -30.926 1.00 90.12 230 ARG A O 1
ATOM 1848 N N . TYR A 1 231 ? 18.978 3.234 -31.283 1.00 87.31 231 TYR A N 1
ATOM 1849 C CA . TYR A 1 231 ? 18.364 4.520 -30.932 1.00 87.31 231 TYR A CA 1
ATOM 1850 C C . TYR A 1 231 ? 18.177 5.361 -32.194 1.00 87.31 231 TYR A C 1
ATOM 1852 O O . TYR A 1 231 ? 19.162 5.733 -32.829 1.00 87.31 231 TYR A O 1
ATOM 1860 N N . IL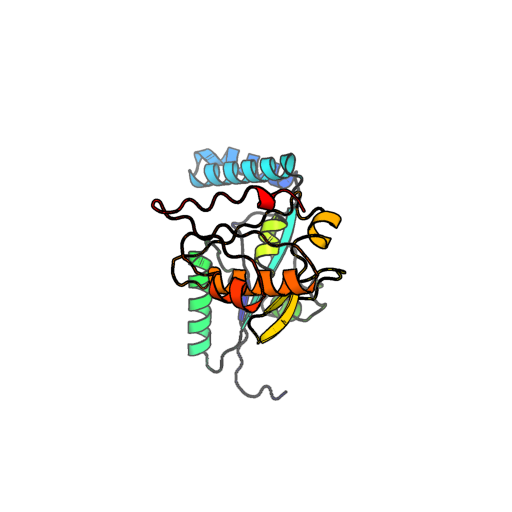E A 1 232 ? 16.927 5.636 -32.559 1.00 84.38 232 ILE A N 1
ATOM 1861 C CA . ILE A 1 232 ? 16.576 6.457 -33.722 1.00 84.38 232 ILE A CA 1
ATOM 1862 C C . ILE A 1 232 ? 16.124 7.814 -33.196 1.00 84.38 232 ILE A C 1
ATOM 1864 O O . ILE A 1 232 ? 15.180 7.887 -32.411 1.00 84.38 232 ILE A O 1
ATOM 1868 N N . GLN A 1 233 ? 16.808 8.877 -33.609 1.00 80.12 233 GLN A N 1
ATOM 1869 C CA . GLN A 1 233 ? 16.463 10.236 -33.217 1.00 80.12 233 GLN A CA 1
ATOM 1870 C C . GLN A 1 233 ? 15.783 10.935 -34.387 1.00 80.12 233 GLN A C 1
ATOM 1872 O O . GLN A 1 233 ? 16.364 11.075 -35.458 1.00 80.12 233 GLN A O 1
ATOM 1877 N N . TYR A 1 234 ? 14.556 11.402 -34.173 1.00 70.19 234 TYR A N 1
ATOM 1878 C CA . TYR A 1 234 ? 13.898 12.257 -35.148 1.00 70.19 234 TYR A CA 1
ATOM 1879 C C . TYR A 1 234 ? 14.480 13.671 -35.059 1.00 70.19 234 TYR A C 1
ATOM 1881 O O . TYR A 1 234 ? 14.449 14.294 -33.997 1.00 70.19 234 TYR A O 1
ATOM 1889 N N . THR A 1 235 ? 14.990 14.185 -36.175 1.00 66.38 235 THR A N 1
ATOM 1890 C CA . THR A 1 235 ? 15.357 15.597 -36.325 1.00 66.38 235 THR A CA 1
ATOM 1891 C C . THR A 1 235 ? 14.682 16.145 -37.576 1.00 66.38 235 THR A C 1
ATOM 1893 O O . THR A 1 235 ? 14.591 15.436 -38.575 1.00 66.38 235 THR A O 1
ATOM 1896 N N . GLU A 1 236 ? 14.205 17.393 -37.549 1.00 65.38 236 GLU A N 1
ATOM 1897 C CA . GLU A 1 236 ? 13.562 18.007 -38.727 1.00 65.38 236 GLU A CA 1
ATOM 1898 C C . GLU A 1 236 ? 14.514 18.087 -39.936 1.00 65.38 236 GLU A C 1
ATOM 1900 O O . GLU A 1 236 ? 14.073 18.031 -41.080 1.00 65.38 236 GLU A O 1
ATOM 1905 N N . GLU A 1 237 ? 15.826 18.163 -39.688 1.00 61.78 237 GLU A N 1
ATOM 1906 C CA . GLU A 1 237 ? 16.872 18.267 -40.716 1.00 61.78 237 GLU A CA 1
ATOM 1907 C C . GLU A 1 237 ? 17.279 16.911 -41.320 1.00 61.78 237 GLU A C 1
ATOM 1909 O O . GLU A 1 237 ? 17.768 16.854 -42.451 1.00 61.78 237 GLU A O 1
ATOM 1914 N N . LYS A 1 238 ? 17.075 15.814 -40.583 1.00 57.50 238 LYS A N 1
ATOM 1915 C CA . LYS A 1 238 ? 17.274 14.432 -41.033 1.00 57.50 238 LYS A CA 1
ATOM 1916 C C . LYS A 1 238 ? 16.174 13.561 -40.443 1.00 57.50 238 LYS A C 1
ATOM 1918 O O . LYS A 1 238 ? 16.336 13.021 -39.342 1.00 57.50 238 LYS A O 1
ATOM 1923 N N . PRO A 1 239 ? 15.046 13.423 -41.151 1.00 56.22 239 PRO A N 1
ATOM 1924 C CA . PRO A 1 239 ? 14.076 12.426 -40.779 1.00 56.22 239 PRO A CA 1
ATOM 1925 C C . PRO A 1 239 ? 14.664 11.067 -41.175 1.00 56.22 239 PRO A C 1
ATOM 1927 O O . PRO A 1 239 ? 14.570 10.651 -42.328 1.00 56.22 239 PRO A O 1
ATOM 1930 N N . ASP A 1 240 ? 15.333 10.400 -40.234 1.00 56.53 240 ASP A N 1
ATOM 1931 C CA . ASP A 1 240 ? 15.777 9.015 -40.395 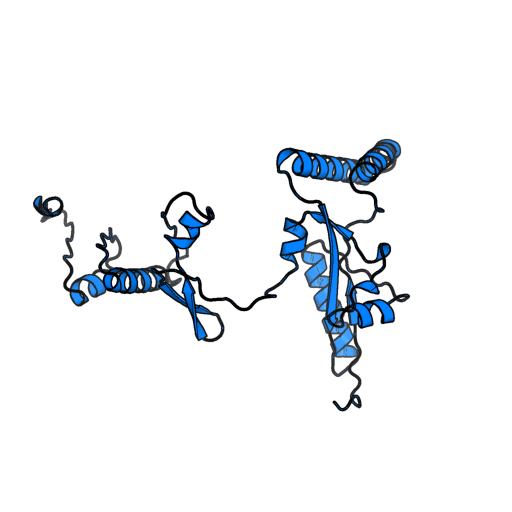1.00 56.53 240 ASP A CA 1
ATOM 1932 C C . ASP A 1 240 ? 14.529 8.107 -40.423 1.00 56.53 240 ASP A C 1
ATOM 1934 O O . ASP A 1 240 ? 14.169 7.464 -39.437 1.00 56.53 240 ASP A O 1
ATOM 1938 N N . TYR A 1 241 ? 13.813 8.104 -41.550 1.00 56.00 241 TYR A N 1
ATOM 1939 C CA . TYR A 1 241 ? 12.790 7.114 -41.865 1.00 56.00 241 TYR A CA 1
ATOM 1940 C C . TYR A 1 241 ? 13.509 5.830 -42.259 1.00 56.00 241 TYR A C 1
ATOM 1942 O O . TYR A 1 241 ? 13.876 5.648 -43.417 1.00 56.00 241 TYR A O 1
ATOM 1950 N N . ASP A 1 242 ? 13.754 4.956 -41.289 1.00 56.06 242 ASP A N 1
ATOM 1951 C CA . ASP A 1 242 ? 14.196 3.605 -41.604 1.00 56.06 242 ASP A CA 1
ATOM 1952 C C . ASP A 1 242 ? 12.989 2.659 -41.675 1.00 56.06 242 ASP A C 1
ATOM 1954 O O . ASP A 1 242 ? 12.419 2.274 -40.653 1.00 56.06 242 ASP A O 1
ATOM 1958 N N . GLU A 1 243 ? 12.603 2.296 -42.901 1.00 52.47 243 GLU A N 1
ATOM 1959 C CA . GLU A 1 243 ? 11.547 1.318 -43.194 1.00 52.47 243 GLU A CA 1
ATOM 1960 C C . GLU A 1 243 ? 11.881 -0.091 -42.667 1.00 52.47 243 GLU A C 1
ATOM 1962 O O . GLU A 1 243 ? 10.967 -0.872 -42.412 1.00 52.47 243 GLU A O 1
ATOM 1967 N N . SER A 1 244 ? 13.158 -0.399 -42.386 1.00 54.28 244 SER A N 1
ATOM 1968 C CA . SER A 1 244 ? 13.578 -1.699 -41.833 1.00 54.28 244 SER A CA 1
ATOM 1969 C C . SER A 1 244 ? 13.131 -1.950 -40.387 1.00 54.28 244 SER A C 1
ATOM 1971 O O . SER A 1 244 ? 13.347 -3.037 -39.858 1.00 54.28 244 SER A O 1
ATOM 1973 N N . PHE A 1 245 ? 12.489 -0.977 -39.727 1.00 52.97 245 PHE A N 1
ATOM 1974 C CA . PHE A 1 245 ? 11.972 -1.139 -38.364 1.00 52.97 245 PHE A CA 1
ATOM 1975 C C . PHE A 1 245 ? 10.822 -2.162 -38.260 1.00 52.97 245 PHE A C 1
ATOM 1977 O O . PHE A 1 245 ? 10.538 -2.636 -37.162 1.00 52.97 245 PHE A O 1
ATOM 1984 N N . PHE A 1 246 ? 10.167 -2.507 -39.376 1.00 52.84 246 PHE A N 1
ATOM 1985 C CA . PHE A 1 246 ? 9.048 -3.461 -39.416 1.00 52.84 246 PHE A CA 1
ATOM 1986 C C . PHE A 1 246 ? 9.394 -4.827 -40.040 1.00 52.84 246 PHE A C 1
ATOM 1988 O O . PHE A 1 246 ? 8.539 -5.709 -40.040 1.00 52.84 246 PHE A O 1
ATOM 1995 N N . ASP A 1 247 ? 10.627 -5.021 -40.522 1.00 39.94 247 ASP A N 1
ATOM 1996 C CA . ASP A 1 247 ? 11.071 -6.237 -41.226 1.00 39.94 247 ASP A CA 1
ATOM 1997 C C . ASP A 1 247 ? 11.909 -7.167 -40.322 1.00 39.94 247 ASP A C 1
ATOM 1999 O O . ASP A 1 247 ? 13.037 -7.546 -40.656 1.00 39.94 247 ASP A O 1
ATOM 2003 N N . GLY A 1 248 ? 11.363 -7.529 -39.156 1.00 39.09 248 GLY A N 1
ATOM 2004 C CA . GLY A 1 248 ? 11.965 -8.468 -38.197 1.00 39.09 248 GLY A CA 1
ATOM 2005 C C . GLY A 1 248 ? 10.955 -9.449 -37.628 1.00 39.09 248 GLY A C 1
ATOM 2006 O O . GLY A 1 248 ? 9.947 -8.971 -37.064 1.00 39.09 248 GLY A O 1
#